Protein AF-A0A1S2PDM3-F1 (afdb_monomer_lite)

Radius of gyration: 31.76 Å; chains: 1; bounding box: 58×64×71 Å

Foldseek 3Di:
DDPVLVVQVVPDPDPVSVPPDPPPDDDDLCVVCVVVLVVVVVVVPLDLVVSVVVVVVVPRPDDSVVSCVVCVVVPDDPPPPPPDQDDPVLLLVLLPDDVVPDDPVSVVSNVVVCVVPVLCVPQSNCCVVVHLVSNVVSPDPVCVVVSVVCVVCVVVVCCCVPPPDDCVVVVVVVVVLVVVCVVVVNPDDPVNSVCVVVVD

pLDDT: mean 78.13, std 12.35, range [48.47, 94.94]

Sequence (200 aa):
MGLSTVQRFAHARTPEALFQGQWQDHPTKLDMFKSYLHQRWEDGCTNAWKLWEEITDRGYRGGYAAVRDYLRPLRTVPRTPAIRPPSARTVSSWILTHPDALPDEAQLQMKIALAHCPELEAPAGHLIREGVAAGRADDLPGLHGFANGLERDQDTVVAGLSIPWNSGVVEGHVNRIKMFKRQMFGRAGFELLRKRVLLA

Secondary structure (DSSP, 8-state):
--HHHHHHHHH-SSGGGG---TTSS---TTGGGHHHHHHHHHTT---HHHHHHHHHHTT--S-HHHHHHHHHHHH--------PPPPHHHHHHHHHS-GGGS-HHHHHHHHHHHHH-GGGTTHHHHHHHT-HHHHHHTT-HHHHHHHHHHHHTHHHHHHHHHSS--SHHHHHHHHHHHHHHHHTTT---HHHHHHHHHT-

Structure (mmCIF, N/CA/C/O backbone):
data_AF-A0A1S2PDM3-F1
#
_entry.id   AF-A0A1S2PDM3-F1
#
loop_
_atom_site.group_PDB
_atom_site.id
_atom_site.type_symbol
_atom_site.label_atom_id
_atom_site.label_alt_id
_atom_site.label_comp_id
_atom_site.label_asym_id
_atom_site.label_entity_id
_atom_site.label_seq_id
_atom_site.pdbx_PDB_ins_code
_atom_site.Cartn_x
_atom_site.Cartn_y
_atom_site.Cartn_z
_atom_site.occupancy
_atom_site.B_iso_or_equiv
_atom_site.auth_seq_id
_atom_site.auth_comp_id
_atom_site.auth_asym_id
_atom_site.auth_atom_id
_atom_site.pdbx_PDB_model_num
ATOM 1 N N . MET A 1 1 ? -7.284 34.893 19.033 1.00 53.31 1 MET A N 1
ATOM 2 C CA . MET A 1 1 ? -7.025 34.154 20.292 1.00 53.31 1 MET A CA 1
ATOM 3 C C . MET A 1 1 ? -6.707 35.162 21.385 1.00 53.31 1 MET A C 1
ATOM 5 O O . MET A 1 1 ? -6.050 36.147 21.077 1.00 53.31 1 MET A O 1
ATOM 9 N N . GLY A 1 2 ? -7.208 34.970 22.609 1.00 74.62 2 GLY A N 1
ATOM 10 C CA . GLY A 1 2 ? -7.003 35.916 23.714 1.00 74.62 2 GLY A CA 1
ATOM 11 C C . GLY A 1 2 ? -5.589 35.854 24.304 1.00 74.62 2 GLY A C 1
ATOM 12 O O . GLY A 1 2 ? -4.945 34.806 24.275 1.00 74.62 2 GLY A O 1
ATOM 13 N N . LEU A 1 3 ? -5.117 36.973 24.859 1.00 74.62 3 LEU A N 1
ATOM 14 C CA . LEU A 1 3 ? -3.761 37.130 25.409 1.00 74.62 3 LEU A CA 1
ATOM 15 C C . LEU A 1 3 ? -3.455 36.125 26.541 1.00 74.62 3 LEU A C 1
ATOM 17 O O . LEU A 1 3 ? -2.357 35.579 26.614 1.00 74.62 3 LEU A O 1
ATOM 21 N N . SER A 1 4 ? -4.461 35.807 27.362 1.00 71.62 4 SER A N 1
ATOM 22 C CA . SER A 1 4 ? -4.377 34.819 28.449 1.00 71.62 4 SER A CA 1
ATOM 23 C C . SER A 1 4 ? -4.139 33.395 27.946 1.00 71.62 4 SER A C 1
ATOM 25 O O . SER A 1 4 ? -3.412 32.616 28.558 1.00 71.62 4 SER A O 1
ATOM 27 N N . THR A 1 5 ? -4.715 33.054 26.794 1.00 70.38 5 THR A N 1
ATOM 28 C CA . THR A 1 5 ? -4.507 31.761 26.146 1.00 70.38 5 THR A CA 1
ATOM 29 C C . THR A 1 5 ? -3.065 31.641 25.662 1.00 70.38 5 THR A C 1
ATOM 31 O O . THR A 1 5 ? -2.418 30.637 25.943 1.00 70.38 5 THR A O 1
ATOM 34 N N . VAL A 1 6 ? -2.537 32.685 25.013 1.00 78.62 6 VAL A N 1
ATOM 35 C CA . VAL A 1 6 ? -1.155 32.717 24.499 1.00 78.62 6 VAL A CA 1
ATOM 36 C C . VAL A 1 6 ? -0.134 32.584 25.632 1.00 78.62 6 VAL A C 1
ATOM 38 O O . VAL A 1 6 ? 0.778 31.767 25.533 1.00 78.62 6 VAL A O 1
ATOM 41 N N . GLN A 1 7 ? -0.318 33.309 26.740 1.00 78.56 7 GLN A N 1
ATOM 42 C CA . GLN A 1 7 ? 0.559 33.194 27.913 1.00 78.56 7 GLN A CA 1
ATOM 43 C C . GLN A 1 7 ? 0.506 31.801 28.554 1.00 78.56 7 GLN A C 1
ATOM 45 O O . GLN A 1 7 ? 1.544 31.259 28.930 1.00 78.56 7 GLN A O 1
ATOM 50 N N . ARG A 1 8 ? -0.679 31.180 28.628 1.00 74.12 8 ARG A N 1
ATOM 51 C CA . ARG A 1 8 ? -0.826 29.816 29.158 1.00 74.12 8 ARG A CA 1
ATOM 52 C C . ARG A 1 8 ? -0.045 28.793 28.332 1.00 74.12 8 ARG A C 1
ATOM 54 O O . ARG A 1 8 ? 0.622 27.939 28.905 1.00 74.12 8 ARG A O 1
ATOM 61 N N . PHE A 1 9 ? -0.104 28.894 27.003 1.00 77.88 9 PHE A N 1
ATOM 62 C CA . PHE A 1 9 ? 0.674 28.023 26.118 1.00 77.88 9 PHE A CA 1
ATOM 63 C C . PHE A 1 9 ? 2.183 28.277 26.234 1.00 77.88 9 PHE A C 1
ATOM 65 O O . PHE A 1 9 ? 2.951 27.321 26.254 1.00 77.88 9 PHE A O 1
ATOM 72 N N . ALA A 1 10 ? 2.608 29.536 26.371 1.00 80.81 10 ALA A N 1
ATOM 73 C CA . ALA A 1 10 ? 4.022 29.898 26.488 1.00 80.81 10 ALA A CA 1
ATOM 74 C C . ALA A 1 10 ? 4.676 29.442 27.808 1.00 80.81 10 ALA A C 1
ATOM 76 O O . ALA A 1 10 ? 5.880 29.201 27.845 1.00 80.81 10 ALA A O 1
ATOM 77 N N . HIS A 1 11 ? 3.903 29.323 28.892 1.00 79.00 11 HIS A N 1
ATOM 78 C CA . HIS A 1 11 ? 4.412 28.923 30.209 1.00 79.00 11 HIS A CA 1
ATOM 79 C C . HIS A 1 11 ? 4.302 27.421 30.513 1.00 79.00 11 HIS A C 1
ATOM 81 O O . HIS A 1 11 ? 4.820 26.973 31.539 1.00 79.00 11 HIS A O 1
ATOM 87 N N . ALA A 1 12 ? 3.667 26.627 29.649 1.00 79.44 12 ALA A N 1
ATOM 88 C CA . ALA A 1 12 ? 3.586 25.184 29.839 1.00 79.44 12 ALA A CA 1
ATOM 89 C C . ALA A 1 12 ? 4.945 24.523 29.562 1.00 79.44 12 ALA A C 1
ATOM 91 O O . ALA A 1 12 ? 5.450 24.546 28.444 1.00 79.44 12 ALA A O 1
ATOM 92 N N . ARG A 1 13 ? 5.547 23.927 30.599 1.00 74.25 13 ARG A N 1
ATOM 93 C CA . ARG A 1 13 ? 6.857 23.253 30.507 1.00 74.25 13 ARG A CA 1
ATOM 94 C C . ARG A 1 13 ? 6.773 21.814 29.999 1.00 74.25 13 ARG A C 1
ATOM 96 O O . ARG A 1 13 ? 7.788 21.264 29.591 1.00 74.25 13 ARG A O 1
ATOM 103 N N . THR A 1 14 ? 5.587 21.214 30.033 1.00 74.56 14 THR A N 1
ATOM 104 C CA . THR A 1 14 ? 5.337 19.857 29.547 1.00 74.56 14 THR A CA 1
ATOM 105 C C . THR A 1 14 ? 4.009 19.802 28.782 1.00 74.56 14 THR A C 1
ATOM 107 O O . THR A 1 14 ? 3.103 20.589 29.087 1.00 74.56 14 THR A O 1
ATOM 110 N N . PRO A 1 15 ? 3.864 18.905 27.789 1.00 63.22 15 PRO A N 1
ATOM 111 C CA . PRO A 1 15 ? 2.618 18.737 27.040 1.00 63.22 15 PRO A CA 1
ATOM 112 C C . PRO A 1 15 ? 1.414 18.461 27.948 1.00 63.22 15 PRO A C 1
ATOM 114 O O . PRO A 1 15 ? 0.324 18.970 27.702 1.00 63.22 15 PRO A O 1
ATOM 117 N N . GLU A 1 16 ? 1.621 17.728 29.041 1.00 66.62 16 GLU A N 1
ATOM 118 C CA . GLU A 1 16 ? 0.605 17.357 30.031 1.00 66.62 16 GLU A CA 1
ATOM 119 C C . GLU A 1 16 ? -0.017 18.591 30.705 1.00 66.62 16 GLU A C 1
ATOM 121 O O . GLU A 1 16 ? -1.223 18.625 30.950 1.00 66.62 16 GLU A O 1
ATOM 126 N N . ALA A 1 17 ? 0.769 19.653 30.918 1.00 67.38 17 ALA A N 1
ATOM 127 C CA . ALA A 1 17 ? 0.305 20.902 31.528 1.00 67.38 17 ALA A CA 1
ATOM 128 C C . ALA A 1 17 ? -0.675 21.691 30.636 1.00 67.38 17 ALA A C 1
ATOM 130 O O . ALA A 1 17 ? -1.395 22.563 31.126 1.00 67.38 17 ALA A O 1
ATOM 131 N N . LEU A 1 18 ? -0.734 21.383 29.335 1.00 68.25 18 LEU A N 1
ATOM 132 C CA . LEU A 1 18 ? -1.689 21.979 28.396 1.00 68.25 18 LEU A CA 1
ATOM 133 C C . LEU A 1 18 ? -3.063 21.301 28.442 1.00 68.25 18 LEU A C 1
ATOM 135 O O . LEU A 1 18 ? -4.056 21.915 28.044 1.00 68.25 18 LEU A O 1
ATOM 139 N N . PHE A 1 19 ? -3.138 20.073 28.961 1.00 59.94 19 PHE A N 1
ATOM 140 C CA . PHE A 1 19 ? -4.361 19.273 29.043 1.00 59.94 19 PHE A CA 1
ATOM 141 C C . PHE A 1 19 ? -5.153 19.504 30.337 1.00 59.94 19 PHE A C 1
ATOM 143 O O . PHE A 1 19 ? -5.867 18.620 30.797 1.00 59.94 19 PHE A O 1
ATOM 150 N N . GLN A 1 20 ? -5.109 20.717 30.895 1.00 57.22 20 GLN A N 1
ATOM 151 C CA . GLN A 1 20 ? -6.032 21.147 31.952 1.00 57.22 20 GLN A CA 1
ATOM 152 C C . GLN A 1 20 ? -7.406 21.476 31.341 1.00 57.22 20 GLN A C 1
ATOM 154 O O . GLN A 1 20 ? -7.843 22.629 31.277 1.00 57.22 20 GLN A O 1
ATOM 159 N N . GLY A 1 21 ? -8.047 20.461 30.766 1.00 49.88 21 GLY A N 1
ATOM 160 C CA . GLY A 1 21 ? -9.414 20.539 30.273 1.00 49.88 21 GLY A CA 1
ATOM 161 C C . GLY A 1 21 ? -10.396 20.470 31.438 1.00 49.88 21 GLY A C 1
ATOM 162 O O . GLY A 1 21 ? -10.175 19.727 32.385 1.00 49.88 21 GLY A O 1
ATOM 163 N N . GLN A 1 22 ? -11.506 21.202 31.326 1.00 49.22 22 GLN A N 1
ATOM 164 C CA . GLN A 1 22 ? -12.665 21.284 32.239 1.00 49.22 22 GLN A CA 1
ATOM 165 C C . GLN A 1 22 ? -13.331 19.935 32.631 1.00 49.22 22 GLN A C 1
ATOM 167 O O . GLN A 1 22 ? -14.431 19.930 33.171 1.00 49.22 22 GLN A O 1
ATOM 172 N N . TRP A 1 23 ? -12.713 18.795 32.320 1.00 48.47 23 TRP A N 1
ATOM 173 C CA . TRP A 1 23 ? -13.308 17.458 32.304 1.00 48.47 23 TRP A CA 1
ATOM 174 C C . TRP A 1 23 ? -12.405 16.381 32.919 1.00 48.47 23 TRP A C 1
ATOM 176 O O . TRP A 1 23 ? -12.548 15.204 32.597 1.00 48.47 23 TRP A O 1
ATOM 186 N N . GLN A 1 24 ? -11.466 16.761 33.782 1.00 50.44 24 GLN A N 1
ATOM 187 C CA . GLN A 1 24 ? -10.733 15.805 34.607 1.00 50.44 24 GLN A CA 1
ATOM 188 C C . GLN A 1 24 ? -11.227 15.972 36.048 1.00 50.44 24 GLN A C 1
ATOM 190 O O . GLN A 1 24 ? -11.104 17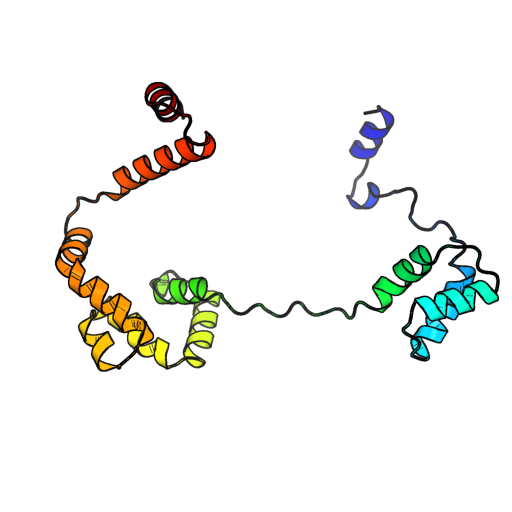.039 36.641 1.00 50.44 24 GLN A O 1
ATOM 195 N N . ASP A 1 25 ? -11.889 14.929 36.547 1.00 52.19 25 ASP A N 1
ATOM 196 C CA . ASP A 1 25 ? -12.236 14.728 37.960 1.00 52.19 25 ASP A CA 1
ATOM 197 C C . ASP A 1 25 ? -13.326 15.618 38.575 1.00 52.19 25 ASP A C 1
ATOM 199 O O . ASP A 1 25 ? -13.327 15.878 39.778 1.00 52.19 25 ASP A O 1
ATOM 203 N N . HIS A 1 26 ? -14.323 16.051 37.797 1.00 55.50 26 HIS A N 1
ATOM 204 C CA . HIS A 1 26 ? -15.562 16.519 38.422 1.00 55.50 26 HIS A CA 1
ATOM 205 C C . HIS A 1 26 ? -16.406 15.334 38.888 1.00 55.50 26 HIS A C 1
ATOM 207 O O . HIS A 1 26 ? -16.685 14.458 38.065 1.00 55.50 26 HIS A O 1
ATOM 213 N N . PRO A 1 27 ? -16.839 15.312 40.167 1.00 60.38 27 PRO A N 1
ATOM 214 C CA . PRO A 1 27 ? -17.683 14.252 40.677 1.00 60.38 27 PRO A CA 1
ATOM 215 C C . PRO A 1 27 ? -18.967 14.198 39.846 1.00 60.38 27 PRO A C 1
ATOM 217 O O . PRO A 1 27 ? -19.820 15.087 39.890 1.00 60.38 27 PRO A O 1
ATOM 220 N N . THR A 1 28 ? -19.076 13.170 39.017 1.00 69.69 28 THR A N 1
ATOM 221 C CA . THR A 1 28 ? -20.244 12.923 38.186 1.00 69.69 28 THR A CA 1
ATOM 222 C C . THR A 1 28 ? -21.298 12.205 39.013 1.00 69.69 28 THR A C 1
ATOM 224 O O . THR A 1 28 ? -20.997 11.418 39.906 1.00 69.69 28 THR A O 1
ATOM 227 N N . LYS A 1 29 ? -22.574 12.384 38.657 1.00 76.31 29 LYS A N 1
ATOM 228 C CA . LYS A 1 29 ? -23.692 11.622 39.252 1.00 76.31 29 LYS A CA 1
ATOM 229 C C . LYS A 1 29 ? -23.503 10.097 39.157 1.00 76.31 29 LYS A C 1
ATOM 231 O O . LYS A 1 29 ? -24.206 9.355 39.831 1.00 76.31 29 LYS A O 1
ATOM 236 N N . LEU A 1 30 ? -22.599 9.637 38.288 1.00 82.12 30 LEU A N 1
ATOM 237 C CA . LEU A 1 30 ? -22.250 8.234 38.105 1.00 82.12 30 LEU A CA 1
ATOM 238 C C . LEU A 1 30 ? -21.290 7.714 39.188 1.00 82.12 30 LEU A C 1
ATOM 240 O O . LEU A 1 30 ? -21.305 6.517 39.455 1.00 82.12 30 LEU A O 1
ATOM 244 N N . ASP A 1 31 ? -20.506 8.580 39.841 1.00 80.88 31 ASP A N 1
ATOM 245 C CA . ASP A 1 31 ? -19.484 8.179 40.820 1.00 80.88 31 ASP A CA 1
ATOM 246 C C . ASP A 1 31 ? -20.067 7.417 42.010 1.00 80.88 31 ASP A C 1
ATOM 248 O O . ASP A 1 31 ? -19.480 6.435 42.456 1.00 80.88 31 ASP A O 1
ATOM 252 N N . MET A 1 32 ? -21.276 7.787 42.442 1.00 85.50 32 MET A N 1
ATOM 253 C CA . MET A 1 32 ? -22.012 7.088 43.503 1.00 85.50 32 MET A CA 1
ATOM 254 C C . MET A 1 32 ? -22.381 5.641 43.141 1.00 85.50 32 MET A C 1
ATOM 256 O O . MET A 1 32 ? -22.603 4.826 44.030 1.00 85.50 32 MET A O 1
ATOM 260 N N . PHE A 1 33 ? -22.450 5.315 41.847 1.00 87.00 33 PHE A N 1
ATOM 261 C CA . PHE A 1 33 ? -22.854 4.000 41.346 1.00 87.00 33 PHE A CA 1
ATOM 262 C C . PHE A 1 33 ? -21.683 3.199 40.752 1.00 87.00 33 PHE A C 1
ATOM 264 O O . PHE A 1 33 ? -21.871 2.042 40.378 1.00 87.00 33 PHE A O 1
ATOM 271 N N . LYS A 1 34 ? -20.465 3.762 40.685 1.00 85.75 34 LYS A N 1
ATOM 272 C CA . LYS A 1 34 ? -19.281 3.090 40.112 1.00 85.75 34 LYS A CA 1
ATOM 273 C C . LYS A 1 34 ? -18.918 1.792 40.833 1.00 85.75 34 LYS A C 1
ATOM 275 O O . LYS A 1 34 ? -18.620 0.802 40.170 1.00 85.75 34 LYS A O 1
ATOM 280 N N . SER A 1 35 ? -18.983 1.781 42.165 1.00 86.62 35 SER A N 1
ATOM 281 C CA . SER A 1 35 ? -18.718 0.588 42.982 1.00 86.62 35 SER A CA 1
ATOM 282 C C . SER A 1 35 ? -19.689 -0.549 42.656 1.00 86.62 35 SER A C 1
ATOM 284 O O . SER A 1 35 ? -19.264 -1.680 42.442 1.00 86.62 35 SER A O 1
ATOM 286 N N . TYR A 1 36 ? -20.980 -0.232 42.522 1.00 88.56 36 TYR A N 1
ATOM 287 C CA . TYR A 1 36 ? -22.006 -1.197 42.131 1.00 88.56 36 TYR A CA 1
ATOM 288 C C . TYR A 1 36 ? -21.798 -1.723 40.706 1.00 88.56 36 TYR A C 1
ATOM 290 O O . TYR A 1 36 ? -21.902 -2.924 40.468 1.00 88.56 36 TYR A O 1
ATOM 298 N N . LEU A 1 37 ? -21.466 -0.836 39.762 1.00 88.81 37 LEU A N 1
ATOM 299 C CA . LEU A 1 37 ? -21.181 -1.221 38.379 1.00 88.81 37 LEU A CA 1
ATOM 300 C C . LEU A 1 37 ? -19.967 -2.151 38.284 1.00 88.81 37 LEU A C 1
ATOM 302 O O . LEU A 1 37 ? -20.025 -3.119 37.535 1.00 88.81 37 LEU A O 1
ATOM 306 N N . HIS A 1 38 ? -18.905 -1.896 39.055 1.00 86.94 38 HIS A N 1
ATOM 307 C CA . HIS A 1 38 ? -17.748 -2.793 39.141 1.00 86.94 38 HIS A CA 1
ATOM 308 C C . HIS A 1 38 ? -18.108 -4.142 39.753 1.00 86.94 38 HIS A C 1
ATOM 310 O O . HIS A 1 38 ? -17.753 -5.167 39.189 1.00 86.94 38 HIS A O 1
ATOM 316 N N . GLN A 1 39 ? -18.859 -4.163 40.854 1.00 88.06 39 GLN A N 1
ATOM 317 C CA . GLN A 1 39 ? -19.276 -5.421 41.470 1.00 88.06 39 GLN A CA 1
ATOM 318 C C . GLN A 1 39 ? -20.089 -6.282 40.492 1.00 88.06 39 GLN A C 1
ATOM 320 O O . GLN A 1 39 ? -19.780 -7.449 40.286 1.00 88.06 39 GLN A O 1
ATOM 325 N N . ARG A 1 40 ? -21.072 -5.690 39.805 1.00 89.56 40 ARG A N 1
ATOM 326 C CA . ARG A 1 40 ? -21.872 -6.415 38.808 1.00 89.56 40 ARG A CA 1
ATOM 327 C C . ARG A 1 40 ? -21.067 -6.832 37.578 1.00 89.56 40 ARG A C 1
ATOM 329 O O . ARG A 1 40 ? -21.424 -7.817 36.934 1.00 89.56 40 ARG A O 1
ATOM 336 N N . TRP A 1 41 ? -20.012 -6.090 37.246 1.00 88.06 41 TRP A N 1
ATOM 337 C CA . TRP A 1 41 ? -19.070 -6.459 36.196 1.00 88.06 41 TRP A CA 1
ATOM 338 C C . TRP A 1 41 ? -18.292 -7.728 36.562 1.00 88.06 41 TRP A C 1
ATOM 340 O O . TRP A 1 41 ? -18.226 -8.644 35.744 1.00 88.06 41 TRP A O 1
ATOM 350 N N . GLU A 1 42 ? -17.788 -7.808 37.798 1.00 85.50 42 GLU A N 1
ATOM 351 C CA . GLU A 1 42 ? -17.120 -8.999 38.352 1.00 85.50 42 GLU A CA 1
ATOM 352 C C . GLU A 1 42 ? -18.080 -10.193 38.475 1.00 85.50 42 GLU A C 1
ATOM 354 O O . GLU A 1 42 ? -17.712 -11.319 38.150 1.00 85.50 42 GLU A O 1
ATOM 359 N N . ASP A 1 43 ? -19.352 -9.948 38.808 1.00 86.44 43 ASP A N 1
ATOM 360 C CA . ASP A 1 43 ? -20.415 -10.967 38.797 1.00 86.44 43 ASP A CA 1
ATOM 361 C C . ASP A 1 43 ? -20.784 -11.448 37.367 1.00 86.44 43 ASP A C 1
ATOM 363 O O . ASP A 1 43 ? -21.719 -12.231 37.178 1.00 86.44 43 ASP A O 1
ATOM 367 N N . GLY A 1 44 ? -20.098 -10.956 36.327 1.00 83.06 44 GLY A N 1
ATOM 368 C CA . GLY A 1 44 ? -20.261 -11.377 34.933 1.00 83.06 44 GLY A CA 1
ATOM 369 C C . GLY A 1 44 ? -21.378 -10.666 34.162 1.00 83.06 44 GLY A C 1
ATOM 370 O O . GLY A 1 44 ? -21.654 -11.003 33.005 1.00 83.06 44 GLY A O 1
ATOM 371 N N . CYS A 1 45 ? -22.031 -9.655 34.743 1.00 82.31 45 CYS A N 1
ATOM 372 C CA . CYS A 1 45 ? -23.040 -8.869 34.034 1.00 82.31 45 CYS A CA 1
ATOM 373 C C . CYS A 1 45 ? -22.376 -7.838 33.110 1.00 82.31 45 CYS A C 1
ATOM 375 O O . CYS A 1 45 ? -22.154 -6.691 33.481 1.00 82.31 45 CYS A O 1
ATOM 377 N N . THR A 1 46 ? -22.126 -8.218 31.857 1.00 82.00 46 THR A N 1
ATOM 378 C CA . THR A 1 46 ? -21.478 -7.342 30.859 1.00 82.00 46 THR A CA 1
ATOM 379 C C . THR A 1 46 ? -22.454 -6.496 30.032 1.00 82.00 46 THR A C 1
ATOM 381 O O . THR A 1 46 ? -22.027 -5.724 29.167 1.00 82.00 46 THR A O 1
ATOM 384 N N . ASN A 1 47 ? -23.768 -6.598 30.266 1.00 88.12 47 ASN A N 1
ATOM 385 C CA . ASN A 1 47 ? -24.786 -5.852 29.521 1.00 88.12 47 ASN A CA 1
ATOM 386 C C . ASN A 1 47 ? -24.997 -4.439 30.100 1.00 88.12 47 ASN A C 1
ATOM 388 O O . ASN A 1 47 ? -25.676 -4.251 31.104 1.00 88.12 47 ASN A O 1
ATOM 392 N N . ALA A 1 48 ? -24.460 -3.432 29.406 1.00 87.06 48 ALA A N 1
ATOM 393 C CA . ALA A 1 48 ? -24.550 -2.022 29.791 1.00 87.06 48 ALA A CA 1
ATOM 394 C C . ALA A 1 48 ? -25.986 -1.478 29.889 1.00 87.06 48 ALA A C 1
ATOM 396 O O . ALA A 1 48 ? -26.216 -0.555 30.661 1.00 87.06 48 ALA A O 1
ATOM 397 N N . TRP A 1 49 ? -26.942 -2.013 29.117 1.00 88.62 49 TRP A N 1
ATOM 398 C CA . TRP A 1 49 ? -28.344 -1.591 29.219 1.00 88.62 49 TRP A CA 1
ATOM 399 C C . TRP A 1 49 ? -28.953 -2.051 30.543 1.00 88.62 49 TRP A C 1
ATOM 401 O O . TRP A 1 49 ? -29.496 -1.240 31.283 1.00 88.62 49 TRP A O 1
ATOM 411 N N . LYS A 1 50 ? -28.754 -3.331 30.880 1.00 90.50 50 LYS A N 1
ATOM 412 C CA . LYS A 1 50 ? -29.214 -3.924 32.141 1.00 90.50 50 LYS A CA 1
ATOM 413 C C . LYS A 1 50 ? -28.612 -3.207 33.353 1.00 90.50 50 LYS A C 1
ATOM 415 O O . LYS A 1 50 ? -29.318 -2.884 34.296 1.00 90.50 50 LYS A O 1
ATOM 420 N N . LEU A 1 51 ? -27.318 -2.892 33.296 1.00 90.31 51 LEU A N 1
ATOM 421 C CA . LEU A 1 51 ? -26.645 -2.133 34.351 1.00 90.31 51 LEU A CA 1
ATOM 422 C C . LEU A 1 51 ? -27.183 -0.702 34.493 1.00 90.31 51 LEU A C 1
ATOM 424 O O . LEU A 1 51 ? -27.273 -0.198 35.607 1.00 90.31 51 LEU A O 1
ATOM 428 N N . TRP A 1 52 ? -27.544 -0.041 33.387 1.00 92.00 52 TRP A N 1
ATOM 429 C CA . TRP A 1 52 ? -28.147 1.295 33.423 1.00 92.00 52 TRP A CA 1
ATOM 430 C C . TRP A 1 52 ? -29.564 1.280 34.015 1.00 92.00 52 TRP A C 1
ATOM 432 O O . TRP A 1 52 ? -29.894 2.153 34.817 1.00 92.00 52 TRP A O 1
ATOM 442 N N . GLU A 1 53 ? -30.379 0.288 33.666 1.00 91.75 53 GLU A N 1
ATOM 443 C CA . GLU A 1 53 ? -31.720 0.090 34.229 1.00 91.75 53 GLU A CA 1
ATOM 444 C C . GLU A 1 53 ? -31.649 -0.138 35.750 1.00 91.75 53 GLU A C 1
ATOM 446 O O . GLU A 1 53 ? -32.272 0.590 36.521 1.00 91.75 53 GLU A O 1
ATOM 451 N N . GLU A 1 54 ? -30.762 -1.029 36.199 1.00 91.31 54 GLU A N 1
ATOM 452 C CA . GLU A 1 54 ? -30.577 -1.343 37.622 1.00 91.31 54 GLU A CA 1
ATOM 453 C C . GLU A 1 54 ? -30.114 -0.147 38.465 1.00 91.31 54 GLU A C 1
ATOM 455 O O . GLU A 1 54 ? -30.533 -0.001 39.616 1.00 91.31 54 GLU A O 1
ATOM 460 N N . ILE A 1 55 ? -29.246 0.720 37.932 1.00 91.44 55 ILE A N 1
ATOM 461 C CA . ILE A 1 55 ? -28.853 1.938 38.658 1.00 91.44 55 ILE A CA 1
ATOM 462 C C . ILE A 1 55 ? -29.940 3.014 38.596 1.00 91.44 55 ILE A C 1
ATOM 464 O O . ILE A 1 55 ? -30.038 3.820 39.521 1.00 91.44 55 ILE A O 1
ATOM 468 N N . THR A 1 56 ? -30.765 3.030 37.546 1.00 90.81 56 THR A N 1
ATOM 469 C CA . THR A 1 56 ? -31.890 3.968 37.403 1.00 90.81 56 THR A CA 1
ATOM 470 C C . THR A 1 56 ? -32.957 3.685 38.458 1.00 90.81 56 THR A C 1
ATOM 472 O O . THR A 1 56 ? -33.387 4.617 39.142 1.00 90.81 56 THR A O 1
ATOM 475 N N . ASP A 1 57 ? -33.266 2.409 38.701 1.00 89.81 57 ASP A N 1
ATOM 476 C CA . ASP A 1 57 ? -34.139 1.972 39.802 1.00 89.81 57 ASP A CA 1
ATOM 477 C C . ASP A 1 57 ? -33.572 2.327 41.185 1.00 89.81 57 ASP A C 1
ATOM 479 O O . ASP A 1 57 ? -34.311 2.632 42.120 1.00 89.81 57 ASP A O 1
ATOM 483 N N . ARG A 1 58 ? -32.241 2.373 41.313 1.00 87.19 58 ARG A N 1
ATOM 484 C CA . ARG A 1 58 ? -31.530 2.795 42.535 1.00 87.19 58 ARG A CA 1
ATOM 485 C C . ARG A 1 58 ? -31.391 4.316 42.673 1.00 87.19 58 ARG A C 1
ATOM 487 O O . ARG A 1 58 ? -30.706 4.786 43.581 1.00 87.19 58 ARG A O 1
ATOM 494 N N . GLY A 1 59 ? -32.033 5.092 41.798 1.00 87.56 59 GLY A N 1
ATOM 495 C CA . GLY A 1 59 ? -32.085 6.553 41.882 1.00 87.56 59 GLY A CA 1
ATOM 496 C C . GLY A 1 59 ? -31.107 7.295 40.970 1.00 87.56 59 GLY A C 1
ATOM 497 O O . GLY A 1 59 ? -30.945 8.511 41.113 1.00 87.56 59 GLY A O 1
ATOM 498 N N . TYR A 1 60 ? -30.465 6.622 40.013 1.00 89.62 60 TYR A N 1
ATOM 499 C CA . TYR A 1 60 ? -29.649 7.296 39.007 1.00 89.62 60 TYR A CA 1
ATOM 500 C C . TYR A 1 60 ? -30.518 8.177 38.095 1.00 89.62 60 TYR A C 1
ATOM 502 O O . TYR A 1 60 ? -31.521 7.752 37.528 1.00 89.62 60 TYR A O 1
ATOM 510 N N . ARG A 1 61 ? -30.119 9.444 37.948 1.00 84.94 61 ARG A N 1
ATOM 511 C CA . ARG A 1 61 ? -30.803 10.461 37.123 1.00 84.94 61 ARG A CA 1
ATOM 512 C C . ARG A 1 61 ? -29.987 10.873 35.892 1.00 84.94 61 ARG A C 1
ATOM 514 O O . ARG A 1 61 ? -30.206 11.951 35.343 1.00 84.94 61 ARG A O 1
ATOM 521 N N . GLY A 1 62 ? -28.976 10.088 35.520 1.00 85.69 62 GLY A N 1
ATOM 522 C CA . GLY A 1 62 ? -28.137 10.356 34.352 1.00 85.69 62 GLY A CA 1
ATOM 523 C C . GLY A 1 62 ? -28.533 9.526 33.129 1.00 85.69 62 GLY A C 1
ATOM 524 O O . GLY A 1 62 ? -29.386 8.643 33.190 1.00 85.69 62 GLY A O 1
ATOM 525 N N . GLY A 1 63 ? -27.907 9.829 31.993 1.00 87.00 63 GLY A N 1
ATOM 526 C CA . GLY A 1 63 ? -28.193 9.156 30.727 1.00 87.00 63 GLY A CA 1
ATOM 527 C C . GLY A 1 63 ? -27.410 7.855 30.536 1.00 87.00 63 GLY A C 1
ATOM 528 O O . GLY A 1 63 ? -26.280 7.719 31.005 1.00 87.00 63 GLY A O 1
ATOM 529 N N . TYR A 1 64 ? -27.977 6.940 29.747 1.00 88.44 64 TYR A N 1
ATOM 530 C CA . TYR A 1 64 ? -27.343 5.685 29.321 1.00 88.44 64 TYR A CA 1
ATOM 531 C C . TYR A 1 64 ? -25.935 5.880 28.732 1.00 88.44 64 TYR A C 1
ATOM 533 O O . TYR A 1 64 ? -25.035 5.083 28.992 1.00 88.44 64 TYR A O 1
ATOM 541 N N . ALA A 1 65 ? -25.719 6.961 27.971 1.00 86.25 65 ALA A N 1
ATOM 542 C CA . ALA A 1 65 ? -24.431 7.255 27.344 1.00 86.25 65 ALA A CA 1
ATOM 543 C C . ALA A 1 65 ? -23.283 7.327 28.365 1.00 86.25 65 ALA A C 1
ATOM 545 O O . ALA A 1 65 ? -22.224 6.762 28.117 1.00 86.25 65 ALA A O 1
ATOM 546 N N . ALA A 1 66 ? -23.516 7.918 29.541 1.00 85.88 66 ALA A N 1
ATOM 547 C CA . ALA A 1 66 ? -22.498 8.027 30.584 1.00 85.88 66 ALA A CA 1
ATOM 548 C C . ALA A 1 66 ? -22.104 6.654 31.155 1.00 85.88 66 ALA A C 1
ATOM 550 O O . ALA A 1 66 ? -20.922 6.382 31.349 1.00 85.88 66 ALA A O 1
ATOM 551 N N . VAL A 1 67 ? -23.079 5.763 31.366 1.00 87.06 67 VAL A N 1
ATOM 552 C CA . VAL A 1 67 ? -22.824 4.381 31.812 1.00 87.06 67 VAL A CA 1
ATOM 553 C C . VAL A 1 67 ? -22.077 3.602 30.736 1.00 87.06 67 VAL A C 1
ATOM 555 O O . VAL A 1 67 ? -21.081 2.941 31.017 1.00 87.06 67 VAL A O 1
ATOM 558 N N . ARG A 1 68 ? -22.529 3.699 29.481 1.00 88.56 68 ARG A N 1
ATOM 559 C CA . ARG A 1 68 ? -21.890 3.029 28.345 1.00 88.56 68 ARG A CA 1
ATOM 560 C C . ARG A 1 68 ? -20.433 3.458 28.193 1.00 88.56 68 ARG A C 1
ATOM 562 O O . ARG A 1 68 ? -19.577 2.603 27.974 1.00 88.56 68 ARG A O 1
ATOM 569 N N . ASP A 1 69 ? -20.165 4.754 28.297 1.00 85.50 69 ASP A N 1
ATOM 570 C CA . ASP A 1 69 ? -18.827 5.309 28.124 1.00 85.50 69 ASP A CA 1
ATOM 571 C C . ASP A 1 69 ? -17.919 4.939 29.311 1.00 85.50 69 ASP A C 1
ATOM 573 O O . ASP A 1 69 ? -16.759 4.602 29.087 1.00 85.50 69 ASP A O 1
ATOM 577 N N . TYR A 1 70 ? -18.455 4.862 30.537 1.00 86.25 70 TYR A N 1
ATOM 578 C CA . TYR A 1 70 ? -17.735 4.349 31.711 1.00 86.25 70 TYR A CA 1
ATOM 579 C C . TYR A 1 70 ? -17.385 2.856 31.615 1.00 86.25 70 TYR A C 1
ATOM 581 O O . TYR A 1 70 ? -16.305 2.447 32.027 1.00 86.25 70 TYR A O 1
ATOM 589 N N . LEU A 1 71 ? -18.270 2.033 31.045 1.00 87.50 71 LEU A N 1
ATOM 590 C CA . LEU A 1 71 ? -18.036 0.592 30.875 1.00 87.50 71 LEU A CA 1
ATOM 591 C C . LEU A 1 71 ? -17.172 0.257 29.648 1.00 87.50 71 LEU A C 1
ATOM 593 O O . LEU A 1 71 ? -16.729 -0.880 29.485 1.00 87.50 71 LEU A O 1
ATOM 597 N N . ARG A 1 72 ? -16.939 1.218 28.747 1.00 84.25 72 ARG A N 1
ATOM 598 C CA . ARG A 1 72 ? -16.172 1.003 27.512 1.00 84.25 72 ARG A CA 1
ATOM 599 C C . ARG A 1 72 ? -14.722 0.560 27.775 1.00 84.25 72 ARG A C 1
ATOM 601 O O . ARG A 1 72 ? -14.327 -0.417 27.142 1.00 84.25 72 ARG A O 1
ATOM 608 N N . PRO A 1 73 ? -13.958 1.179 28.699 1.00 82.19 73 PRO A N 1
ATOM 609 C CA . PRO A 1 73 ? -12.608 0.738 29.045 1.00 82.19 73 PRO A CA 1
ATOM 610 C C . PRO A 1 73 ? -12.578 -0.668 29.656 1.00 82.19 73 PRO A C 1
ATOM 612 O O . PRO A 1 73 ? -11.687 -1.446 29.335 1.00 82.19 73 PRO A O 1
ATOM 615 N N . LEU A 1 74 ? -13.584 -1.017 30.470 1.00 81.12 74 LEU A N 1
ATOM 616 C CA . LEU A 1 74 ? -13.706 -2.334 31.114 1.00 81.12 74 LEU A CA 1
ATOM 617 C C . LEU A 1 74 ? -13.960 -3.468 30.104 1.00 81.12 74 LEU A C 1
ATOM 619 O O . LEU A 1 74 ? -13.657 -4.625 30.375 1.00 81.12 74 LEU A O 1
ATOM 623 N N . ARG A 1 75 ? -14.499 -3.142 28.921 1.00 76.25 75 ARG A N 1
ATOM 624 C CA . ARG A 1 75 ? -14.704 -4.088 27.807 1.00 76.25 75 ARG A CA 1
ATOM 625 C C . ARG A 1 75 ? -13.491 -4.268 26.921 1.00 76.25 75 ARG A C 1
ATOM 627 O O . ARG A 1 75 ? -13.374 -5.292 26.250 1.00 76.25 75 ARG A O 1
ATOM 634 N N . THR A 1 76 ? -12.640 -3.255 26.833 1.00 70.06 76 THR A N 1
ATO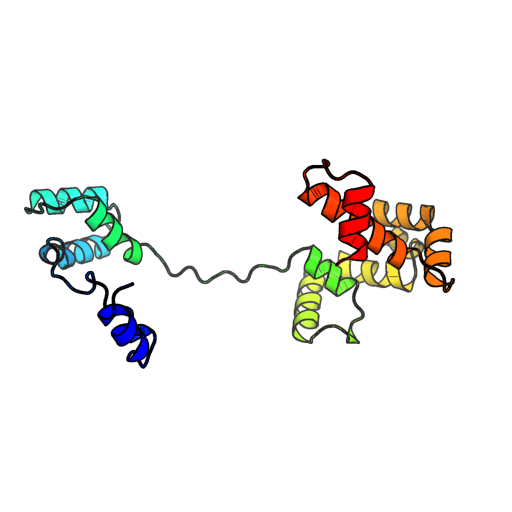M 635 C CA . THR A 1 76 ? -11.432 -3.331 26.022 1.00 70.06 76 THR A CA 1
ATOM 636 C C . THR A 1 76 ? -10.431 -4.242 26.709 1.00 70.06 76 THR A C 1
ATOM 638 O O . THR A 1 76 ? -9.578 -3.792 27.465 1.00 70.06 76 THR A O 1
ATOM 641 N N . VAL A 1 77 ? -10.512 -5.538 26.401 1.00 63.59 77 VAL A N 1
ATOM 642 C CA . VAL A 1 77 ? -9.356 -6.425 26.524 1.00 63.59 77 VAL A CA 1
ATOM 643 C C . VAL A 1 77 ? -8.232 -5.760 25.725 1.00 63.59 77 VAL A C 1
ATOM 645 O O . VAL A 1 77 ? -8.469 -5.426 24.556 1.00 63.59 77 VAL A O 1
ATOM 648 N N . PRO A 1 78 ? -7.044 -5.523 26.309 1.00 58.81 78 PRO A N 1
ATOM 649 C CA . PRO A 1 78 ? -5.890 -5.075 25.550 1.00 58.81 78 PRO A CA 1
ATOM 650 C C . PRO A 1 78 ? -5.624 -6.126 24.478 1.00 58.81 78 PRO A C 1
ATOM 652 O O . PRO A 1 78 ? -5.076 -7.195 24.735 1.00 58.81 78 PRO A O 1
ATOM 655 N N . ARG A 1 79 ? -6.100 -5.866 23.264 1.00 53.91 79 ARG A N 1
ATOM 656 C CA . ARG A 1 79 ? -5.825 -6.732 22.135 1.00 53.91 79 ARG A CA 1
ATOM 657 C C . ARG A 1 79 ? -4.410 -6.389 21.727 1.00 53.91 79 ARG A C 1
ATOM 659 O O . ARG A 1 79 ? -4.191 -5.342 21.118 1.00 53.91 79 ARG A O 1
ATOM 666 N N . THR A 1 80 ? -3.462 -7.238 22.115 1.00 59.84 80 THR A N 1
ATOM 667 C CA . THR A 1 80 ? -2.078 -7.135 21.657 1.00 59.84 80 THR A CA 1
ATOM 668 C C . THR A 1 80 ? -2.130 -6.952 20.143 1.00 59.84 80 THR A C 1
ATOM 670 O O . THR A 1 80 ? -2.793 -7.757 19.474 1.00 59.84 80 THR A O 1
ATOM 673 N N . PRO A 1 81 ? -1.561 -5.867 19.585 1.00 60.75 81 PRO A N 1
ATOM 674 C CA . PRO A 1 81 ? -1.573 -5.681 18.148 1.00 60.75 81 PRO A CA 1
ATOM 675 C C . PRO A 1 81 ? -0.860 -6.889 17.549 1.00 60.75 81 PRO A C 1
ATOM 677 O O . PRO A 1 81 ? 0.337 -7.071 17.751 1.00 60.75 81 PRO A O 1
ATOM 680 N N . ALA A 1 82 ? -1.621 -7.758 16.883 1.00 63.03 82 ALA A N 1
ATOM 681 C CA . ALA A 1 82 ? -1.050 -8.907 16.208 1.00 63.03 82 ALA A CA 1
ATOM 682 C C . ALA A 1 82 ? -0.011 -8.376 15.218 1.00 63.03 82 ALA A C 1
ATOM 684 O O . ALA A 1 82 ? -0.315 -7.456 14.447 1.00 63.03 82 ALA A O 1
ATOM 685 N N . ILE A 1 83 ? 1.206 -8.923 15.271 1.00 65.38 83 ILE A N 1
ATOM 686 C CA . ILE A 1 83 ? 2.237 -8.634 14.278 1.00 65.38 83 ILE A CA 1
ATOM 687 C C . ILE A 1 83 ? 1.602 -8.947 12.928 1.00 65.38 83 ILE A C 1
ATOM 689 O O . ILE A 1 83 ? 1.179 -10.075 12.670 1.00 65.38 83 ILE A O 1
ATOM 693 N N . ARG A 1 84 ? 1.424 -7.912 12.106 1.00 72.25 84 ARG A N 1
ATOM 694 C CA . ARG A 1 84 ? 0.823 -8.096 10.791 1.00 72.25 84 ARG A CA 1
ATOM 695 C C . ARG A 1 84 ? 1.829 -8.864 9.940 1.00 72.25 84 ARG A C 1
ATOM 697 O O . ARG A 1 84 ? 2.979 -8.426 9.884 1.00 72.25 84 ARG A O 1
ATOM 704 N N . PRO A 1 85 ? 1.422 -9.962 9.282 1.00 76.25 85 PRO A N 1
ATOM 705 C CA . PRO A 1 85 ? 2.310 -10.635 8.352 1.00 76.25 85 PRO A CA 1
ATOM 706 C C . PRO A 1 85 ? 2.741 -9.653 7.250 1.00 76.25 85 PRO A C 1
ATOM 708 O O . PRO A 1 85 ? 1.989 -8.719 6.925 1.00 76.25 85 PRO A O 1
ATOM 711 N N . PRO A 1 86 ? 3.944 -9.829 6.681 1.00 82.88 86 PRO A N 1
ATOM 712 C CA . PRO A 1 86 ? 4.414 -8.986 5.595 1.00 82.88 86 PRO A CA 1
ATOM 713 C C . PRO A 1 86 ? 3.465 -9.085 4.398 1.00 82.88 86 PRO A C 1
ATOM 715 O O . PRO A 1 86 ? 2.896 -10.134 4.102 1.00 82.88 86 PRO A O 1
ATOM 718 N N . SER A 1 87 ? 3.278 -7.966 3.698 1.00 85.12 87 SER A N 1
ATOM 719 C CA . SER A 1 87 ? 2.434 -7.956 2.504 1.00 85.12 87 SER A CA 1
ATOM 720 C C . SER A 1 87 ? 3.092 -8.742 1.367 1.00 85.12 87 SER A C 1
ATOM 722 O O . SER A 1 87 ? 4.319 -8.780 1.274 1.00 85.12 87 SER A O 1
ATOM 724 N N . ALA A 1 88 ? 2.298 -9.273 0.434 1.00 80.19 88 ALA A N 1
ATOM 725 C CA . ALA A 1 88 ? 2.824 -9.943 -0.759 1.00 80.19 88 ALA A CA 1
ATOM 726 C C . ALA A 1 88 ? 3.819 -9.059 -1.540 1.00 80.19 88 ALA A C 1
ATOM 728 O O . ALA A 1 88 ? 4.841 -9.541 -2.021 1.00 80.19 88 ALA A O 1
ATOM 729 N N . ARG A 1 89 ? 3.570 -7.741 -1.601 1.00 79.69 89 ARG A N 1
ATOM 730 C CA . ARG A 1 89 ? 4.483 -6.764 -2.216 1.00 79.69 89 ARG A CA 1
ATOM 731 C C . ARG A 1 89 ? 5.807 -6.661 -1.462 1.00 79.69 89 ARG A C 1
ATOM 733 O O . ARG A 1 89 ? 6.848 -6.524 -2.091 1.00 79.69 89 ARG A O 1
ATOM 740 N N . THR A 1 90 ? 5.761 -6.705 -0.134 1.00 84.88 90 THR A N 1
ATOM 741 C CA . THR A 1 90 ? 6.948 -6.666 0.725 1.00 84.88 90 THR A CA 1
ATOM 742 C C . THR A 1 90 ? 7.806 -7.907 0.501 1.00 84.88 90 THR A C 1
ATOM 744 O O . THR A 1 90 ? 8.990 -7.770 0.217 1.00 84.88 90 THR A O 1
ATOM 747 N N . VAL A 1 91 ? 7.189 -9.091 0.523 1.00 82.50 91 VAL A N 1
ATOM 748 C CA . VAL A 1 91 ? 7.878 -10.363 0.261 1.00 82.50 91 VAL A CA 1
ATOM 749 C C . VAL A 1 91 ? 8.472 -10.380 -1.148 1.00 82.50 91 VAL A C 1
ATOM 751 O O . VAL A 1 91 ? 9.650 -10.673 -1.311 1.00 82.50 91 VAL A O 1
ATOM 754 N N . SER A 1 92 ? 7.701 -9.959 -2.157 1.00 79.69 92 SER A N 1
ATOM 755 C CA . SER A 1 92 ? 8.191 -9.849 -3.540 1.00 79.69 92 SER A CA 1
ATOM 756 C C . SER A 1 92 ? 9.373 -8.884 -3.646 1.00 79.69 92 SER A C 1
ATOM 758 O O . SER A 1 92 ? 10.356 -9.178 -4.308 1.00 79.69 92 SER A O 1
ATOM 760 N N . SER A 1 93 ? 9.312 -7.733 -2.970 1.00 81.75 93 SER A N 1
ATOM 761 C CA . SER A 1 93 ? 10.417 -6.773 -2.964 1.00 81.75 93 SER A CA 1
ATOM 762 C C . SER A 1 93 ? 11.681 -7.363 -2.351 1.00 81.75 93 SER A C 1
ATOM 764 O O . SER A 1 93 ? 12.758 -7.092 -2.868 1.00 81.75 93 SER A O 1
ATOM 766 N N . TRP A 1 94 ? 11.570 -8.140 -1.270 1.00 84.75 94 TRP A N 1
ATOM 767 C CA . TRP A 1 94 ? 12.726 -8.794 -0.659 1.00 84.75 94 TRP A CA 1
ATOM 768 C C . TRP A 1 94 ? 13.366 -9.799 -1.608 1.00 84.75 94 TRP A C 1
ATOM 770 O O . TRP A 1 94 ? 14.569 -9.743 -1.827 1.00 84.75 94 TRP A O 1
ATOM 780 N N . ILE A 1 95 ? 12.540 -10.631 -2.238 1.00 76.44 95 ILE A N 1
ATOM 781 C CA . ILE A 1 95 ? 12.965 -11.635 -3.215 1.00 76.44 95 ILE A CA 1
ATOM 782 C C . ILE A 1 95 ? 13.673 -10.999 -4.425 1.00 76.44 95 ILE A C 1
ATOM 784 O O . ILE A 1 95 ? 14.662 -11.536 -4.915 1.00 76.44 95 ILE A O 1
ATOM 788 N N . LEU A 1 96 ? 13.184 -9.852 -4.909 1.00 74.31 96 LEU A N 1
ATOM 789 C CA . LEU A 1 96 ? 13.739 -9.156 -6.078 1.00 74.31 96 LEU A CA 1
ATOM 790 C C . LEU A 1 96 ? 14.959 -8.271 -5.759 1.00 74.31 96 LEU A C 1
ATOM 792 O O . LEU A 1 96 ? 15.577 -7.734 -6.678 1.00 74.31 96 LEU A O 1
ATOM 796 N N . THR A 1 97 ? 15.288 -8.059 -4.483 1.00 74.75 97 THR A N 1
ATOM 797 C CA . THR A 1 97 ? 16.396 -7.185 -4.071 1.00 74.75 97 THR A CA 1
ATOM 798 C C . THR A 1 97 ? 17.633 -8.028 -3.771 1.00 74.75 97 THR A C 1
ATOM 800 O O . THR A 1 97 ? 17.536 -9.089 -3.164 1.00 74.75 97 THR A O 1
ATOM 803 N N . HIS A 1 98 ? 18.816 -7.562 -4.182 1.00 70.25 98 HIS A N 1
ATOM 804 C CA . HIS A 1 98 ? 20.064 -8.277 -3.905 1.00 70.25 98 HIS A CA 1
ATOM 805 C C . HIS A 1 98 ? 20.253 -8.436 -2.381 1.00 70.25 98 HIS A C 1
ATOM 807 O O . HIS A 1 98 ? 20.154 -7.426 -1.683 1.00 70.25 98 HIS A O 1
ATOM 813 N N . PRO A 1 99 ? 20.557 -9.644 -1.852 1.00 69.88 99 PRO A N 1
ATOM 814 C CA . PRO A 1 99 ? 20.665 -9.905 -0.410 1.00 69.88 99 PRO A CA 1
ATOM 815 C C . PRO A 1 99 ? 21.527 -8.894 0.358 1.00 69.88 99 PRO A C 1
ATOM 817 O O . PRO A 1 99 ? 21.115 -8.430 1.416 1.00 69.88 99 PRO A O 1
ATOM 820 N N . ASP A 1 100 ? 22.654 -8.471 -0.215 1.00 74.88 100 ASP A N 1
ATOM 821 C CA . ASP A 1 100 ? 23.588 -7.511 0.394 1.00 74.88 100 ASP A CA 1
ATOM 822 C C . ASP A 1 100 ? 23.003 -6.101 0.596 1.00 74.88 100 ASP A C 1
ATOM 824 O O . ASP A 1 100 ? 23.539 -5.309 1.368 1.00 74.88 100 ASP A O 1
ATOM 828 N N . ALA A 1 101 ? 21.900 -5.773 -0.083 1.00 78.81 101 ALA A N 1
ATOM 829 C CA . ALA A 1 101 ? 21.187 -4.507 0.067 1.00 78.81 101 ALA A CA 1
ATOM 830 C C . ALA A 1 101 ? 19.993 -4.594 1.04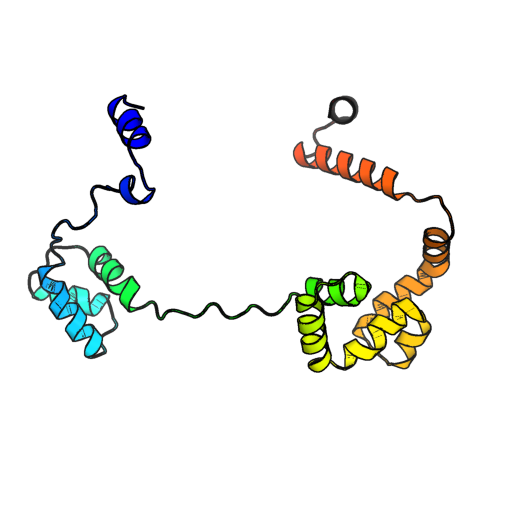0 1.00 78.81 101 ALA A C 1
ATOM 832 O O . ALA A 1 101 ? 19.364 -3.570 1.322 1.00 78.81 101 ALA A O 1
ATOM 833 N N . LEU A 1 102 ? 19.655 -5.788 1.551 1.00 83.44 102 LEU A N 1
ATOM 834 C CA . LEU A 1 102 ? 18.604 -5.954 2.556 1.00 83.44 102 LEU A CA 1
ATOM 835 C C . LEU A 1 102 ? 19.161 -5.812 3.982 1.00 83.44 102 LEU A C 1
ATOM 837 O O . LEU A 1 102 ? 20.155 -6.459 4.304 1.00 83.44 102 LEU A O 1
ATOM 841 N N . PRO A 1 103 ? 18.470 -5.076 4.874 1.00 86.12 103 PRO A N 1
ATOM 842 C CA . PRO A 1 103 ? 18.754 -5.102 6.307 1.00 86.12 103 PRO A CA 1
ATOM 843 C C . PRO A 1 103 ? 18.587 -6.508 6.901 1.00 86.12 103 PRO A C 1
ATOM 845 O O . PRO A 1 103 ? 17.678 -7.238 6.498 1.00 86.12 103 PRO A O 1
ATOM 848 N N . ASP A 1 104 ? 19.375 -6.837 7.924 1.00 85.50 104 ASP A N 1
ATOM 849 C CA . ASP A 1 104 ? 19.387 -8.160 8.574 1.00 85.50 104 ASP A CA 1
ATOM 850 C C . ASP A 1 104 ? 17.995 -8.636 9.024 1.00 85.50 104 ASP A C 1
ATOM 852 O O . ASP A 1 104 ? 17.623 -9.790 8.810 1.00 85.50 104 ASP A O 1
ATOM 856 N N . GLU A 1 105 ? 17.176 -7.734 9.577 1.00 85.19 105 GLU A N 1
ATOM 857 C CA . GLU A 1 105 ? 15.798 -8.049 9.981 1.00 85.19 105 GLU A CA 1
ATOM 858 C C . GLU A 1 105 ? 14.939 -8.469 8.780 1.00 85.19 105 GLU A C 1
ATOM 860 O O . GLU A 1 105 ? 14.186 -9.437 8.845 1.00 85.19 105 GLU A O 1
ATOM 865 N N . ALA A 1 106 ? 15.076 -7.781 7.645 1.00 82.75 106 ALA A N 1
ATOM 866 C CA . ALA A 1 106 ? 14.341 -8.124 6.433 1.00 82.75 106 ALA A CA 1
ATOM 867 C C . ALA A 1 106 ? 14.824 -9.456 5.841 1.00 82.75 106 ALA A C 1
ATOM 869 O O . ALA A 1 106 ? 14.005 -10.235 5.357 1.00 82.75 106 ALA A O 1
ATOM 870 N N . GLN A 1 107 ? 16.125 -9.755 5.931 1.00 80.50 107 GLN A N 1
ATOM 871 C CA . GLN A 1 107 ? 16.658 -11.060 5.536 1.00 80.50 107 GLN A CA 1
ATOM 872 C C . GLN A 1 107 ? 16.095 -12.190 6.407 1.00 80.50 107 GLN A C 1
ATOM 874 O O . GLN A 1 107 ? 15.748 -13.251 5.885 1.00 80.50 107 GLN A O 1
ATOM 879 N N . LEU A 1 108 ? 15.972 -11.974 7.721 1.00 84.06 108 LEU A N 1
ATOM 880 C CA . LEU A 1 108 ? 15.393 -12.956 8.638 1.00 84.06 108 LEU A CA 1
ATOM 881 C C . LEU A 1 108 ? 13.905 -13.189 8.346 1.00 84.06 108 LEU A C 1
ATOM 883 O O . LEU A 1 108 ? 13.481 -14.336 8.204 1.00 84.06 108 LEU A O 1
ATOM 887 N N . GLN A 1 109 ? 13.126 -12.117 8.184 1.00 83.44 109 GLN A N 1
ATOM 888 C CA . GLN A 1 109 ? 11.705 -12.205 7.829 1.00 83.44 109 GLN A CA 1
ATOM 889 C C . GLN A 1 109 ? 11.492 -12.874 6.465 1.00 83.44 109 GLN A C 1
ATOM 891 O O . GLN A 1 109 ? 10.565 -13.668 6.305 1.00 83.44 109 GLN A O 1
ATOM 896 N N . MET A 1 110 ? 12.367 -12.605 5.492 1.00 82.19 110 MET A N 1
ATOM 897 C CA . MET A 1 110 ? 12.352 -13.275 4.193 1.00 82.19 110 MET A CA 1
ATOM 898 C C . MET A 1 110 ? 12.624 -14.776 4.335 1.00 82.19 110 MET A C 1
ATOM 900 O O . MET A 1 110 ? 11.869 -15.572 3.787 1.00 82.19 110 MET A O 1
ATOM 904 N N . LYS A 1 111 ? 13.642 -15.178 5.109 1.00 82.19 111 LYS A N 1
ATOM 905 C CA . LYS A 1 111 ? 13.941 -16.599 5.370 1.00 82.19 111 LYS A CA 1
ATOM 906 C C . LYS A 1 111 ? 12.771 -17.318 6.038 1.00 82.19 111 LYS A C 1
ATOM 908 O O . LYS A 1 111 ? 12.426 -18.419 5.626 1.00 82.19 111 LYS A O 1
ATOM 913 N N . ILE A 1 112 ? 12.132 -16.689 7.026 1.00 83.81 112 ILE A N 1
ATOM 914 C CA . ILE A 1 112 ? 10.935 -17.240 7.681 1.00 83.81 112 ILE A CA 1
ATOM 915 C C . ILE A 1 112 ? 9.800 -17.406 6.662 1.00 83.81 112 ILE A C 1
ATOM 917 O O . ILE A 1 112 ? 9.172 -18.460 6.606 1.00 83.81 112 ILE A O 1
ATOM 921 N N . ALA A 1 113 ? 9.552 -16.393 5.826 1.00 81.81 113 ALA A N 1
ATOM 922 C CA . ALA A 1 113 ? 8.510 -16.455 4.804 1.00 81.81 113 ALA A CA 1
ATOM 923 C C . ALA A 1 113 ? 8.763 -17.568 3.769 1.00 81.81 113 ALA A C 1
ATOM 925 O O . ALA A 1 113 ? 7.827 -18.280 3.411 1.00 81.81 113 ALA A O 1
ATOM 926 N N . LEU A 1 114 ? 10.012 -17.748 3.328 1.00 77.56 114 LEU A N 1
ATOM 927 C CA . LEU A 1 114 ? 10.397 -18.811 2.393 1.00 77.56 114 LEU A CA 1
ATOM 928 C C . LEU A 1 114 ? 10.320 -20.204 3.033 1.00 77.56 114 LEU A C 1
ATOM 930 O O . LEU A 1 114 ? 9.833 -21.128 2.394 1.00 77.56 114 LEU A O 1
ATOM 934 N N . ALA A 1 115 ? 10.674 -20.350 4.314 1.00 81.00 115 ALA A N 1
ATOM 935 C CA . ALA A 1 115 ? 10.532 -21.621 5.031 1.00 81.00 115 ALA A CA 1
ATOM 936 C C . ALA A 1 115 ? 9.069 -22.099 5.121 1.00 81.00 115 ALA A C 1
ATOM 938 O O . ALA A 1 115 ? 8.805 -23.299 5.170 1.00 81.00 115 ALA A O 1
ATOM 939 N N . HIS A 1 1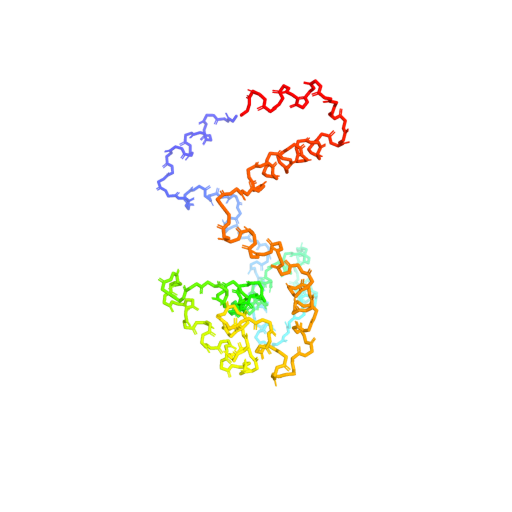16 ? 8.109 -21.169 5.133 1.00 78.94 116 HIS A N 1
ATOM 940 C CA . HIS A 1 116 ? 6.681 -21.492 5.091 1.00 78.94 116 HIS A CA 1
ATOM 941 C C . HIS A 1 116 ? 6.156 -21.781 3.677 1.00 78.94 116 HIS A C 1
ATOM 943 O O . HIS A 1 116 ? 5.107 -22.411 3.549 1.00 78.94 116 HIS A O 1
ATOM 949 N N . CYS A 1 117 ? 6.873 -21.350 2.637 1.00 71.81 117 CYS A N 1
ATOM 950 C CA . CYS A 1 117 ? 6.509 -21.512 1.231 1.00 71.81 117 CYS A CA 1
ATOM 951 C C . CYS A 1 117 ? 7.744 -21.950 0.416 1.00 71.81 117 CYS A C 1
ATOM 953 O O . CYS A 1 117 ? 8.291 -21.134 -0.333 1.00 71.81 117 CYS A O 1
ATOM 955 N N . PRO A 1 118 ? 8.187 -23.219 0.532 1.00 67.25 118 PRO A N 1
ATOM 956 C CA . PRO A 1 118 ? 9.400 -23.710 -0.136 1.00 67.25 118 PRO A CA 1
ATOM 957 C C . PRO A 1 118 ? 9.310 -23.625 -1.669 1.00 67.25 118 PRO A C 1
ATOM 959 O O . PRO A 1 118 ? 10.318 -23.471 -2.351 1.00 67.25 118 PRO A O 1
ATOM 962 N N . GLU A 1 119 ? 8.089 -23.618 -2.212 1.00 64.19 119 GLU A N 1
ATOM 963 C CA . GLU A 1 119 ? 7.785 -23.373 -3.629 1.00 64.19 119 GLU A CA 1
ATOM 964 C C . GLU A 1 119 ? 8.299 -22.016 -4.142 1.00 64.19 119 GLU A C 1
ATOM 966 O O . GLU A 1 119 ? 8.448 -21.843 -5.344 1.00 64.19 119 GLU A O 1
ATOM 971 N N . LEU A 1 120 ? 8.563 -21.038 -3.266 1.00 62.84 120 LEU A N 1
ATOM 972 C CA . LEU A 1 120 ? 9.094 -19.718 -3.634 1.00 62.84 120 LEU A CA 1
ATOM 973 C C . LEU A 1 120 ? 10.619 -19.616 -3.490 1.00 62.84 120 LEU A C 1
ATOM 975 O O . LEU A 1 120 ? 11.206 -18.656 -3.994 1.00 62.84 120 LEU A O 1
ATOM 979 N N . GLU A 1 121 ? 11.257 -20.572 -2.810 1.00 61.12 121 GLU A N 1
ATOM 980 C CA . GLU A 1 121 ? 12.697 -20.562 -2.524 1.00 61.12 121 GLU A CA 1
ATOM 981 C C . GLU A 1 121 ? 13.525 -20.900 -3.775 1.00 61.12 121 GLU A C 1
ATOM 983 O O . GLU A 1 121 ? 14.526 -20.240 -4.052 1.00 61.12 121 GLU A O 1
ATOM 988 N N . ALA A 1 122 ? 13.060 -21.859 -4.579 1.00 56.06 122 ALA A N 1
ATOM 989 C CA . ALA A 1 122 ? 13.701 -22.268 -5.831 1.00 56.06 122 ALA A CA 1
ATOM 990 C C . ALA A 1 122 ? 13.517 -21.275 -7.010 1.00 56.06 122 ALA A C 1
ATOM 992 O O . ALA A 1 122 ? 14.512 -20.883 -7.627 1.00 56.06 122 ALA A O 1
ATOM 993 N N . PRO A 1 123 ? 12.305 -20.779 -7.338 1.00 52.34 123 PRO A N 1
ATOM 994 C CA . PRO A 1 123 ? 12.062 -20.222 -8.671 1.00 52.34 123 PRO A CA 1
ATOM 995 C C . PRO A 1 123 ? 12.364 -18.735 -8.768 1.00 52.34 123 PRO A C 1
ATOM 997 O O . PRO A 1 123 ? 12.711 -18.244 -9.837 1.00 52.34 123 PRO A O 1
ATOM 1000 N N . ALA A 1 124 ? 12.218 -17.982 -7.678 1.00 50.78 124 ALA A N 1
ATOM 1001 C CA . ALA A 1 124 ? 12.288 -16.531 -7.767 1.00 50.78 124 ALA A CA 1
ATOM 1002 C C . ALA A 1 124 ? 13.732 -16.011 -7.867 1.00 50.78 124 ALA A C 1
ATOM 1004 O O . ALA A 1 124 ? 13.981 -15.022 -8.554 1.00 50.78 124 ALA A O 1
ATOM 1005 N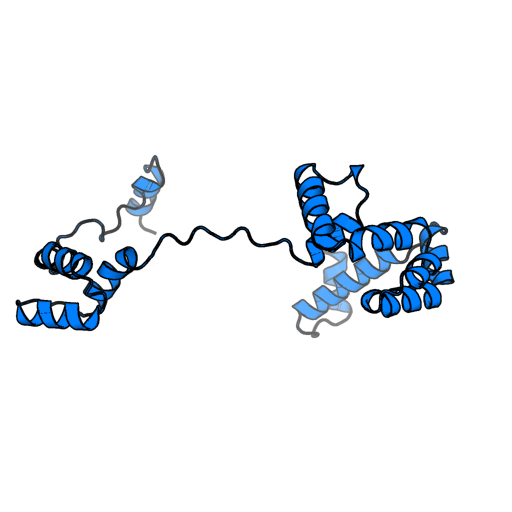 N . GLY A 1 125 ? 14.691 -16.722 -7.263 1.00 52.66 125 GLY A N 1
ATOM 1006 C CA . GLY A 1 125 ? 16.115 -16.500 -7.509 1.00 52.66 125 GLY A CA 1
ATOM 1007 C C . GLY A 1 125 ? 16.526 -16.950 -8.914 1.00 52.66 125 GLY A C 1
ATOM 1008 O O . GLY A 1 125 ? 17.178 -16.191 -9.630 1.00 52.66 125 GLY A O 1
ATOM 1009 N N . HIS A 1 126 ? 16.095 -18.142 -9.343 1.00 51.50 126 HIS A N 1
ATOM 1010 C CA . HIS A 1 126 ? 16.461 -18.727 -10.639 1.00 51.50 126 HIS A CA 1
ATOM 1011 C C . HIS A 1 126 ? 15.858 -17.993 -11.845 1.00 51.50 126 HIS A C 1
ATOM 1013 O O . HIS A 1 126 ? 16.561 -17.777 -12.824 1.00 51.50 126 HIS A O 1
ATOM 1019 N N . LEU A 1 127 ? 14.612 -17.511 -11.797 1.00 54.25 127 LEU A N 1
ATOM 1020 C CA . LEU A 1 127 ? 14.026 -16.747 -12.912 1.00 54.25 127 LEU A CA 1
ATOM 1021 C C . LEU A 1 127 ? 14.798 -15.459 -13.221 1.00 54.25 127 LEU A C 1
ATOM 1023 O O . LEU A 1 127 ? 14.861 -15.045 -14.377 1.00 54.25 127 LEU A O 1
ATOM 1027 N N . ILE A 1 128 ? 15.380 -14.832 -12.196 1.00 53.72 128 ILE A N 1
ATOM 1028 C CA . ILE A 1 128 ? 16.169 -13.604 -12.341 1.00 53.72 128 ILE A CA 1
ATOM 1029 C C . ILE A 1 128 ? 17.613 -13.926 -12.748 1.00 53.72 128 ILE A C 1
ATOM 1031 O O . ILE A 1 128 ? 18.190 -13.195 -13.549 1.00 53.72 128 ILE A O 1
ATOM 1035 N N . ARG A 1 129 ? 18.207 -14.997 -12.200 1.00 50.28 129 ARG A N 1
ATOM 1036 C CA . ARG A 1 129 ? 19.626 -15.351 -12.414 1.00 50.28 129 ARG A CA 1
ATOM 1037 C C . ARG A 1 129 ? 19.880 -16.232 -13.638 1.00 50.28 129 ARG A C 1
ATOM 1039 O O . ARG A 1 129 ? 20.911 -16.080 -14.281 1.00 50.28 129 ARG A O 1
ATOM 1046 N N . GLU A 1 130 ? 18.964 -17.145 -13.934 1.00 53.38 130 GLU A N 1
ATOM 1047 C CA . GLU A 1 130 ? 19.088 -18.206 -14.947 1.00 53.38 130 GLU A CA 1
ATOM 1048 C C . GLU A 1 130 ? 18.022 -18.106 -16.053 1.00 53.38 130 GLU A C 1
ATOM 1050 O O . GLU A 1 130 ? 18.145 -18.739 -17.101 1.00 53.38 130 GLU A O 1
ATOM 1055 N N . GLY A 1 131 ? 17.011 -17.251 -15.869 1.00 56.66 131 GLY A N 1
ATOM 1056 C CA . GLY A 1 131 ? 16.043 -16.877 -16.897 1.00 56.66 131 GLY A CA 1
ATOM 1057 C C . GLY A 1 131 ? 14.761 -17.716 -16.919 1.00 56.66 131 GLY A C 1
ATOM 1058 O O . GLY A 1 131 ? 14.567 -18.668 -16.165 1.00 56.66 131 GLY A O 1
ATOM 1059 N N . VAL A 1 132 ? 13.853 -17.337 -17.824 1.00 60.00 132 VAL A N 1
ATOM 1060 C CA . VAL A 1 132 ? 12.487 -17.885 -17.975 1.00 60.00 132 VAL A CA 1
ATOM 1061 C C . VAL A 1 132 ? 12.451 -19.411 -18.124 1.00 60.00 132 VAL A C 1
ATOM 1063 O O . VAL A 1 132 ? 11.501 -20.052 -17.676 1.00 60.00 132 VAL A O 1
ATOM 1066 N N . ALA A 1 133 ? 13.483 -19.994 -18.740 1.00 56.75 133 ALA A N 1
ATOM 1067 C CA . ALA A 1 133 ? 13.569 -21.426 -19.008 1.00 56.75 133 ALA A CA 1
ATOM 1068 C C . ALA A 1 133 ? 13.621 -22.273 -17.725 1.00 56.75 133 ALA A C 1
ATOM 1070 O O . ALA A 1 133 ? 12.998 -23.331 -17.683 1.00 56.75 133 ALA A O 1
ATOM 1071 N N . ALA A 1 134 ? 14.286 -21.787 -16.671 1.00 56.09 134 ALA A N 1
ATOM 1072 C CA . ALA A 1 134 ? 14.354 -22.475 -15.382 1.00 56.09 134 ALA A CA 1
ATOM 1073 C C . ALA A 1 134 ? 12.979 -22.509 -14.688 1.00 56.09 134 ALA A C 1
ATOM 1075 O O . ALA A 1 134 ? 12.552 -23.549 -14.204 1.00 56.09 134 ALA A O 1
ATOM 1076 N N . GLY A 1 135 ? 12.217 -21.410 -14.752 1.00 57.94 135 GLY A N 1
ATOM 1077 C CA . GLY A 1 135 ? 10.894 -21.312 -14.121 1.00 57.94 135 GLY A CA 1
ATOM 1078 C C . GLY A 1 135 ? 9.813 -22.231 -14.708 1.00 57.94 135 GLY A C 1
ATOM 1079 O O . GLY A 1 135 ? 8.799 -22.461 -14.055 1.00 57.94 135 GLY A O 1
ATOM 1080 N N . ARG A 1 136 ? 10.007 -22.759 -15.926 1.00 57.16 136 ARG A N 1
ATOM 1081 C CA . ARG A 1 136 ? 9.120 -23.780 -16.519 1.00 57.16 136 ARG A CA 1
ATOM 1082 C C . ARG A 1 136 ? 9.458 -25.203 -16.069 1.00 57.16 136 ARG A C 1
ATOM 1084 O O . ARG A 1 136 ? 8.579 -26.054 -16.131 1.00 57.16 136 ARG A O 1
ATOM 1091 N N . ALA A 1 137 ? 10.699 -25.470 -15.657 1.00 57.59 137 ALA A N 1
ATOM 1092 C CA . ALA A 1 137 ? 11.112 -26.801 -15.208 1.00 57.59 137 ALA A CA 1
ATOM 1093 C C . ALA A 1 137 ? 10.438 -27.196 -13.882 1.00 57.59 137 ALA A C 1
ATOM 1095 O O . ALA A 1 137 ? 10.173 -28.374 -13.660 1.00 57.59 137 ALA A O 1
ATOM 1096 N N . ASP A 1 138 ? 10.097 -26.199 -13.064 1.00 61.84 138 ASP A N 1
ATOM 1097 C CA . ASP A 1 138 ? 9.518 -26.380 -11.731 1.00 61.84 138 ASP A CA 1
ATOM 1098 C C . ASP A 1 138 ? 7.971 -26.369 -11.709 1.00 61.84 138 ASP A C 1
ATOM 1100 O O . ASP A 1 138 ? 7.390 -26.426 -10.631 1.00 61.84 138 ASP A O 1
ATOM 1104 N N . ASP A 1 139 ? 7.307 -26.286 -12.878 1.00 64.38 139 ASP A N 1
ATOM 1105 C CA . ASP A 1 139 ? 5.838 -26.243 -13.071 1.00 64.38 139 ASP A CA 1
ATOM 1106 C C . ASP A 1 139 ? 5.099 -25.390 -12.023 1.00 64.38 139 ASP A C 1
ATOM 1108 O O . ASP A 1 139 ? 4.386 -25.892 -11.154 1.00 64.38 139 ASP A O 1
ATOM 1112 N N . LEU A 1 140 ? 5.281 -24.067 -12.101 1.00 68.88 140 LEU A N 1
ATOM 1113 C CA . LEU A 1 140 ? 4.619 -23.098 -11.223 1.00 68.88 140 LEU A CA 1
ATOM 1114 C C . LEU A 1 140 ? 3.543 -22.328 -11.993 1.00 68.88 140 LEU A C 1
ATOM 1116 O O . LEU A 1 140 ? 3.835 -21.279 -12.587 1.00 68.88 140 LEU A O 1
ATOM 1120 N N . PRO A 1 141 ? 2.264 -22.750 -11.920 1.00 71.31 141 PRO A N 1
ATOM 1121 C CA . PRO A 1 141 ? 1.183 -22.139 -12.689 1.00 71.31 141 PRO A CA 1
ATOM 1122 C C . PRO A 1 141 ? 1.036 -20.634 -12.441 1.00 71.31 141 PRO A C 1
ATOM 1124 O O . PRO A 1 141 ? 0.699 -19.878 -13.352 1.00 71.31 141 PRO A O 1
ATOM 1127 N N . GLY A 1 142 ? 1.336 -20.181 -11.216 1.00 71.56 142 GLY A N 1
ATOM 1128 C CA . GLY A 1 142 ? 1.287 -18.769 -10.832 1.00 71.56 142 GLY A CA 1
ATOM 1129 C C . GLY A 1 142 ? 2.329 -17.883 -11.527 1.00 71.56 142 GLY A C 1
ATOM 1130 O O . GLY A 1 142 ? 2.117 -16.676 -11.636 1.00 71.56 142 GLY A O 1
ATOM 1131 N N . LEU A 1 143 ? 3.423 -18.459 -12.035 1.00 70.62 143 LEU A N 1
ATOM 1132 C CA . LEU A 1 143 ? 4.517 -17.733 -12.692 1.00 70.62 143 LEU A CA 1
ATOM 1133 C C . LEU A 1 143 ? 4.488 -17.847 -14.220 1.00 70.62 143 LEU A C 1
ATOM 1135 O O . LEU A 1 143 ? 5.160 -17.068 -14.896 1.00 70.62 143 LEU A O 1
ATOM 1139 N N . HIS A 1 144 ? 3.666 -18.733 -14.786 1.00 74.12 144 HIS A N 1
ATOM 1140 C CA . HIS A 1 144 ? 3.574 -18.929 -16.238 1.00 74.12 144 HIS A CA 1
ATOM 1141 C C . HIS A 1 144 ? 3.218 -17.643 -16.996 1.00 74.12 144 HIS A C 1
ATOM 1143 O O . HIS A 1 144 ? 3.797 -17.363 -18.044 1.00 74.12 144 HIS A O 1
ATOM 1149 N N . GLY A 1 145 ? 2.308 -16.819 -16.464 1.00 77.31 145 GLY A N 1
ATOM 1150 C CA . GLY A 1 145 ? 1.952 -15.539 -17.087 1.00 77.31 145 GLY A CA 1
ATOM 1151 C C . GLY A 1 145 ? 3.130 -14.562 -17.161 1.00 77.31 145 GLY A C 1
ATOM 1152 O O . GLY A 1 145 ? 3.336 -13.922 -18.191 1.00 77.31 145 GLY A O 1
ATOM 1153 N N . PHE A 1 146 ? 3.929 -14.491 -16.094 1.00 75.81 146 PHE A N 1
ATOM 1154 C CA . PHE A 1 146 ? 5.136 -13.666 -16.044 1.00 75.81 146 PHE A CA 1
ATOM 1155 C C . PHE A 1 146 ? 6.216 -14.193 -16.997 1.00 75.81 146 PHE A C 1
ATOM 1157 O O . PHE A 1 146 ? 6.739 -13.431 -17.805 1.00 75.81 146 PHE A O 1
ATOM 1164 N N . ALA A 1 147 ? 6.483 -15.501 -16.956 1.00 75.75 147 ALA A N 1
ATOM 1165 C CA . ALA A 1 147 ? 7.419 -16.191 -17.841 1.00 75.75 147 ALA A CA 1
ATOM 1166 C C . ALA A 1 147 ? 7.102 -15.940 -19.326 1.00 75.75 147 ALA A C 1
ATOM 1168 O O . ALA A 1 147 ? 7.963 -15.501 -20.085 1.00 75.75 147 ALA A O 1
ATOM 1169 N N . ASN A 1 148 ? 5.843 -16.137 -19.721 1.00 81.12 148 ASN A N 1
ATOM 1170 C CA . ASN A 1 148 ? 5.398 -15.920 -21.098 1.00 81.12 148 ASN A CA 1
ATOM 1171 C C . ASN A 1 148 ? 5.510 -14.447 -21.523 1.00 81.12 148 ASN A C 1
ATOM 1173 O O . ASN A 1 148 ? 5.818 -14.167 -22.678 1.00 81.12 148 ASN A O 1
ATOM 1177 N N . GLY A 1 149 ? 5.254 -13.505 -20.609 1.00 82.50 149 GLY A N 1
ATOM 1178 C CA . GLY A 1 149 ? 5.449 -12.078 -20.872 1.00 82.50 149 GLY A CA 1
ATOM 1179 C C . GLY A 1 149 ? 6.919 -11.734 -21.107 1.00 82.50 149 GLY A C 1
ATOM 1180 O O . GLY A 1 149 ? 7.243 -11.065 -22.083 1.00 82.50 149 GLY A O 1
ATOM 1181 N N . LEU A 1 150 ? 7.812 -12.249 -20.258 1.00 80.12 150 LEU A N 1
ATOM 1182 C CA . LEU A 1 150 ? 9.244 -11.970 -20.351 1.00 80.12 150 LEU A CA 1
ATOM 1183 C C . LEU A 1 150 ? 9.881 -12.578 -21.610 1.00 80.12 150 LEU A C 1
ATOM 1185 O O . LEU A 1 150 ? 10.743 -11.951 -22.213 1.00 80.12 150 LEU A O 1
ATOM 1189 N N . GLU A 1 151 ? 9.433 -13.762 -22.032 1.00 79.94 151 GLU A N 1
ATOM 1190 C CA . GLU A 1 151 ? 9.852 -14.380 -23.297 1.00 79.94 151 GLU A CA 1
ATOM 1191 C C . GLU A 1 151 ? 9.363 -13.573 -24.507 1.00 79.94 151 GLU A C 1
ATOM 1193 O O . GLU A 1 151 ? 10.125 -13.314 -25.435 1.00 79.94 151 GLU A O 1
ATOM 1198 N N . ARG A 1 152 ? 8.106 -13.111 -24.481 1.00 83.81 152 ARG A N 1
ATOM 1199 C CA . ARG A 1 152 ? 7.544 -12.285 -25.558 1.00 83.81 152 ARG A CA 1
ATOM 1200 C C . ARG A 1 152 ? 8.304 -10.971 -25.739 1.00 83.81 152 ARG A C 1
ATOM 1202 O O . ARG A 1 152 ? 8.479 -10.525 -26.869 1.00 83.81 152 ARG A O 1
ATOM 1209 N N . ASP A 1 153 ? 8.755 -10.388 -24.633 1.00 84.38 153 ASP A N 1
ATOM 1210 C CA . ASP A 1 153 ? 9.455 -9.106 -24.605 1.00 84.38 153 ASP A CA 1
ATOM 1211 C C . ASP A 1 153 ? 10.984 -9.265 -24.491 1.00 84.38 153 ASP A C 1
ATOM 1213 O O . ASP A 1 153 ? 11.678 -8.284 -24.213 1.00 84.38 153 ASP A O 1
ATOM 1217 N N . GLN A 1 154 ? 11.529 -10.467 -24.724 1.00 80.75 154 GLN A N 1
ATOM 1218 C CA . GLN A 1 154 ? 12.941 -10.793 -24.485 1.00 80.75 154 GLN A CA 1
ATOM 1219 C C . GLN A 1 154 ? 13.897 -9.801 -25.159 1.00 80.75 154 GLN A C 1
ATOM 1221 O O . GLN A 1 154 ? 14.787 -9.269 -24.496 1.00 80.75 154 GLN A O 1
ATOM 1226 N N . ASP A 1 155 ? 13.685 -9.490 -26.439 1.00 82.31 155 ASP A N 1
ATOM 1227 C CA . ASP A 1 155 ? 14.521 -8.535 -27.176 1.00 82.31 155 ASP A CA 1
ATOM 1228 C C . ASP A 1 155 ? 14.492 -7.139 -26.542 1.00 82.31 155 ASP A C 1
ATOM 1230 O O . ASP A 1 155 ? 15.521 -6.474 -26.428 1.00 82.31 155 ASP A O 1
ATOM 1234 N N . THR A 1 156 ? 13.321 -6.706 -26.070 1.00 84.19 156 THR A N 1
ATOM 1235 C CA . THR A 1 156 ? 13.143 -5.404 -25.412 1.00 84.19 156 THR A CA 1
ATOM 1236 C C . THR A 1 156 ? 13.844 -5.373 -24.057 1.00 84.19 156 THR A C 1
ATOM 1238 O O . THR A 1 156 ? 14.476 -4.374 -23.712 1.00 84.19 156 THR A O 1
ATOM 1241 N N . VAL A 1 157 ? 13.772 -6.464 -23.292 1.00 82.75 157 VAL A N 1
ATOM 1242 C CA . VAL A 1 157 ? 14.441 -6.599 -21.990 1.00 82.75 157 VAL A CA 1
ATOM 1243 C C . VAL A 1 157 ? 15.957 -6.612 -22.164 1.00 82.75 157 VAL A C 1
ATOM 1245 O O . VAL A 1 157 ? 16.659 -5.858 -21.490 1.00 82.75 157 VAL A O 1
ATOM 1248 N N . VAL A 1 158 ? 16.469 -7.408 -23.107 1.00 81.88 158 VAL A N 1
ATOM 1249 C CA . VAL A 1 158 ? 17.901 -7.460 -23.431 1.00 81.88 158 VAL A CA 1
ATOM 1250 C C . VAL A 1 158 ? 18.390 -6.090 -23.890 1.00 81.88 158 VAL A C 1
ATOM 1252 O O . VAL A 1 158 ? 19.406 -5.609 -23.387 1.00 81.88 158 VAL A O 1
ATOM 1255 N N . ALA A 1 159 ? 17.654 -5.427 -24.784 1.00 84.06 159 ALA A N 1
ATOM 1256 C CA . ALA A 1 159 ? 17.965 -4.075 -25.233 1.00 84.06 159 ALA A CA 1
ATOM 1257 C C . ALA A 1 159 ? 17.968 -3.071 -24.068 1.00 84.06 159 ALA A C 1
ATOM 1259 O O . ALA A 1 159 ? 18.907 -2.291 -23.937 1.00 84.06 159 ALA A O 1
ATOM 1260 N N . GLY A 1 160 ? 16.970 -3.122 -23.183 1.00 82.00 160 GLY A N 1
ATOM 1261 C CA . GLY A 1 160 ? 16.869 -2.237 -22.021 1.00 82.00 160 GLY A CA 1
ATOM 1262 C C . GLY A 1 160 ? 17.994 -2.410 -20.993 1.00 82.00 160 GLY A C 1
ATOM 1263 O O . GLY A 1 160 ? 18.322 -1.452 -20.298 1.00 82.00 160 GLY A O 1
ATOM 1264 N N . LEU A 1 161 ? 18.593 -3.603 -20.909 1.00 81.25 161 LEU A N 1
ATOM 1265 C CA . LEU A 1 161 ? 19.722 -3.895 -20.017 1.00 81.25 161 LEU A CA 1
ATOM 1266 C C . LEU A 1 161 ? 21.092 -3.673 -20.674 1.00 81.25 161 LEU A C 1
ATOM 1268 O O . LEU A 1 161 ? 22.062 -3.387 -19.976 1.00 81.25 161 LEU A O 1
ATOM 1272 N N . SER A 1 162 ? 21.182 -3.818 -21.998 1.00 84.31 162 SER A N 1
ATOM 1273 C CA . SER A 1 162 ? 22.459 -3.801 -22.728 1.00 84.31 162 SER A CA 1
ATOM 1274 C C . SER A 1 162 ? 22.783 -2.445 -23.354 1.00 84.31 162 SER A C 1
ATOM 1276 O O . SER A 1 162 ? 23.949 -2.139 -23.604 1.00 84.31 162 SER A O 1
ATOM 1278 N N . ILE A 1 163 ? 21.766 -1.635 -23.653 1.00 87.88 163 ILE A N 1
ATOM 1279 C CA . ILE A 1 163 ? 21.921 -0.358 -24.352 1.00 87.88 163 ILE A CA 1
ATOM 1280 C C . ILE A 1 163 ? 21.943 0.783 -23.318 1.00 87.88 163 ILE A C 1
ATOM 1282 O O . ILE A 1 163 ? 21.126 0.797 -22.401 1.00 87.88 163 ILE A O 1
ATOM 1286 N N . PRO A 1 164 ? 22.817 1.799 -23.466 1.00 85.00 164 PRO A N 1
ATOM 1287 C CA . PRO A 1 164 ? 22.860 2.938 -22.539 1.00 85.00 164 PRO A CA 1
ATOM 1288 C C . PRO A 1 164 ? 21.628 3.861 -22.630 1.00 85.00 164 PRO A C 1
ATOM 1290 O O . PRO A 1 164 ? 21.444 4.744 -21.793 1.00 85.00 164 PRO A O 1
ATOM 1293 N N . TRP A 1 165 ? 20.795 3.692 -23.657 1.00 83.00 165 TRP A N 1
ATOM 1294 C CA . TRP A 1 165 ? 19.622 4.513 -23.933 1.00 83.00 165 TRP A CA 1
ATOM 1295 C C . TRP A 1 165 ? 18.379 3.892 -23.296 1.00 83.00 165 TRP A C 1
ATOM 1297 O O . TRP A 1 165 ? 18.030 2.752 -23.588 1.00 83.00 165 TRP A O 1
ATOM 1307 N N . ASN A 1 166 ? 17.669 4.663 -22.473 1.00 83.00 166 ASN A N 1
ATOM 1308 C CA . ASN A 1 166 ? 16.395 4.257 -21.883 1.00 83.00 166 ASN A CA 1
ATOM 1309 C C . ASN A 1 166 ? 15.347 5.371 -22.010 1.00 83.00 166 ASN A C 1
ATOM 1311 O O . ASN A 1 166 ? 15.673 6.553 -22.123 1.00 83.00 166 ASN A O 1
ATOM 1315 N N . SER A 1 167 ? 14.070 4.990 -21.954 1.00 86.19 167 SER A N 1
ATOM 1316 C CA . SER A 1 167 ? 12.946 5.938 -22.004 1.00 86.19 167 SER A CA 1
ATOM 1317 C C . SER A 1 167 ? 12.526 6.455 -20.624 1.00 86.19 167 SER A C 1
ATOM 1319 O O . SER A 1 167 ? 11.565 7.216 -20.530 1.00 86.19 167 SER A O 1
ATOM 1321 N N . GLY A 1 168 ? 13.234 6.096 -19.548 1.00 86.19 168 GLY A N 1
ATOM 1322 C CA . GLY A 1 168 ? 12.788 6.344 -18.172 1.00 86.19 168 GLY A CA 1
ATOM 1323 C C . GLY A 1 168 ? 12.606 7.829 -17.848 1.00 86.19 168 GLY A C 1
ATOM 1324 O O . GLY A 1 168 ? 11.600 8.227 -17.262 1.00 86.19 168 GLY A O 1
ATOM 1325 N N . VAL A 1 169 ? 13.530 8.682 -18.301 1.00 86.75 169 VAL A N 1
ATOM 1326 C CA . VAL A 1 169 ? 13.424 10.142 -18.115 1.00 86.75 169 VAL A CA 1
ATOM 1327 C C . VAL A 1 169 ? 12.215 10.711 -18.866 1.00 86.75 169 VAL A C 1
ATOM 1329 O O . VAL A 1 169 ? 11.479 11.549 -18.338 1.00 86.75 169 VAL A O 1
ATOM 1332 N N . VAL A 1 170 ? 11.974 10.240 -20.092 1.00 90.19 170 VAL A N 1
ATOM 1333 C CA . VAL A 1 170 ? 10.835 10.671 -20.916 1.00 90.19 170 VAL A CA 1
ATOM 1334 C C . VAL A 1 170 ? 9.518 10.222 -20.283 1.00 90.19 170 VAL A C 1
ATOM 1336 O O . VAL A 1 170 ? 8.599 11.031 -20.141 1.00 90.19 170 VAL A O 1
ATOM 1339 N N . GLU A 1 171 ? 9.433 8.973 -19.828 1.00 92.62 171 GLU A N 1
ATOM 1340 C CA . GLU A 1 171 ? 8.267 8.450 -19.113 1.00 92.62 171 GLU A CA 1
ATOM 1341 C C . GLU A 1 171 ? 7.999 9.201 -17.808 1.00 92.62 171 GLU A C 1
ATOM 1343 O O . GLU A 1 171 ? 6.844 9.512 -17.504 1.00 92.62 171 GLU A O 1
ATOM 1348 N N . GLY A 1 172 ? 9.050 9.562 -17.069 1.00 91.75 172 GLY A N 1
ATOM 1349 C CA . GLY A 1 172 ? 8.954 10.407 -15.882 1.00 91.75 172 GLY A CA 1
ATOM 1350 C C . GLY A 1 172 ? 8.301 11.755 -16.194 1.00 91.75 172 GLY A C 1
ATOM 1351 O O . GLY A 1 172 ? 7.332 12.149 -15.533 1.00 91.75 172 GLY A O 1
ATOM 1352 N N . HIS A 1 173 ? 8.752 12.431 -17.256 1.00 91.06 173 HIS A N 1
ATOM 1353 C CA . HIS A 1 173 ? 8.134 13.676 -17.719 1.00 91.06 173 HIS A CA 1
ATOM 1354 C C . HIS A 1 173 ? 6.675 13.478 -18.149 1.00 91.06 173 HIS A C 1
ATOM 1356 O O . HIS A 1 173 ? 5.804 14.255 -17.747 1.00 91.06 173 HIS A O 1
ATOM 1362 N N . VAL A 1 174 ? 6.368 12.417 -18.899 1.00 92.94 174 VAL A N 1
ATOM 1363 C CA . VAL A 1 174 ? 4.991 12.088 -19.303 1.00 92.94 174 VAL A CA 1
ATOM 1364 C C . VAL A 1 174 ? 4.100 11.850 -18.081 1.00 92.94 174 VAL A C 1
ATOM 1366 O O . VAL A 1 174 ? 2.974 12.353 -18.033 1.00 92.94 174 VAL A O 1
ATOM 1369 N N . ASN A 1 175 ? 4.590 11.136 -17.068 1.00 94.00 175 ASN A N 1
ATOM 1370 C CA . ASN A 1 175 ? 3.854 10.877 -15.833 1.00 94.00 175 ASN A CA 1
ATOM 1371 C C . ASN A 1 175 ? 3.619 12.157 -15.022 1.00 94.00 175 ASN A C 1
ATOM 1373 O O . ASN A 1 175 ? 2.494 12.376 -14.562 1.00 94.00 175 ASN A O 1
ATOM 1377 N N . ARG A 1 176 ? 4.609 13.054 -14.927 1.00 91.56 176 ARG A N 1
ATOM 1378 C CA . ARG A 1 176 ? 4.447 14.385 -14.309 1.00 91.56 176 ARG A CA 1
ATOM 1379 C C . ARG A 1 176 ? 3.377 15.212 -15.033 1.00 91.56 176 ARG A C 1
ATOM 1381 O O . ARG A 1 176 ? 2.501 15.794 -14.394 1.00 91.56 176 ARG A O 1
ATOM 1388 N N . ILE A 1 177 ? 3.371 15.209 -16.366 1.00 92.62 177 ILE A N 1
ATOM 1389 C CA . ILE A 1 177 ? 2.347 15.908 -17.162 1.00 92.62 177 ILE A CA 1
ATOM 1390 C C . ILE A 1 177 ? 0.959 15.288 -16.942 1.00 92.62 177 ILE A C 1
ATOM 1392 O O . ILE A 1 177 ? -0.021 16.013 -16.746 1.00 92.62 177 ILE A O 1
ATOM 1396 N N . LYS A 1 178 ? 0.855 13.951 -16.931 1.00 93.38 178 LYS A N 1
ATOM 1397 C CA . LYS A 1 178 ? -0.396 13.235 -16.620 1.00 93.38 178 LYS A CA 1
ATOM 1398 C C . LYS A 1 178 ? -0.901 13.587 -15.220 1.00 93.38 178 LYS A C 1
ATOM 1400 O O . LYS A 1 178 ? -2.100 13.811 -15.056 1.00 93.38 178 LYS A O 1
ATOM 1405 N N . MET A 1 179 ? -0.013 13.688 -14.232 1.00 94.75 179 MET A N 1
ATOM 1406 C CA . MET A 1 179 ? -0.355 14.132 -12.879 1.00 94.75 179 MET A CA 1
ATOM 1407 C C . MET A 1 179 ? -0.944 15.547 -12.892 1.00 94.75 179 MET A C 1
ATOM 1409 O O . MET A 1 179 ? -2.030 15.744 -12.347 1.00 94.75 179 MET A O 1
ATOM 1413 N N . PHE A 1 180 ? -0.299 16.514 -13.552 1.00 91.56 180 PHE A N 1
ATOM 1414 C CA . PHE A 1 180 ? -0.832 17.878 -13.643 1.00 91.56 180 PHE A CA 1
ATOM 1415 C C . PHE A 1 180 ? -2.198 17.929 -14.332 1.00 91.56 180 PHE A C 1
ATOM 1417 O O . PHE A 1 180 ? -3.102 18.609 -13.846 1.00 91.56 180 PHE A O 1
ATOM 1424 N N . LYS A 1 181 ? -2.399 17.157 -15.407 1.00 93.19 181 LYS A N 1
ATOM 1425 C CA . LYS A 1 181 ? -3.723 17.023 -16.036 1.00 93.19 181 LYS A CA 1
ATOM 1426 C C . LYS A 1 181 ? -4.768 16.465 -15.063 1.00 93.19 181 LYS A C 1
ATOM 1428 O O . LYS A 1 181 ? -5.874 16.999 -15.010 1.00 93.19 181 LYS A O 1
ATOM 1433 N N . ARG A 1 182 ? -4.431 15.434 -14.278 1.00 94.94 182 ARG A N 1
ATOM 1434 C CA . ARG A 1 182 ? -5.336 14.824 -13.281 1.00 94.94 182 ARG A CA 1
ATOM 1435 C C . ARG A 1 182 ? -5.692 15.789 -12.150 1.00 94.94 182 ARG A C 1
ATOM 1437 O O . ARG A 1 182 ? -6.868 15.909 -11.827 1.00 94.94 182 ARG A O 1
ATOM 1444 N N . GLN A 1 183 ? -4.718 16.527 -11.612 1.00 92.31 183 GLN A N 1
ATOM 1445 C CA . GLN A 1 183 ? -4.958 17.556 -10.587 1.00 92.31 183 GLN A CA 1
ATOM 1446 C C . GLN A 1 183 ? -5.907 18.663 -11.059 1.00 92.31 183 GLN A C 1
ATOM 1448 O O . GLN A 1 183 ? -6.564 19.308 -10.250 1.00 92.31 183 GLN A O 1
ATOM 1453 N N . MET A 1 184 ? -5.968 18.895 -12.368 1.00 91.19 184 MET A N 1
ATOM 1454 C CA . MET A 1 184 ? -6.796 19.931 -12.982 1.00 91.19 184 MET A CA 1
ATOM 1455 C C . MET A 1 184 ? -8.053 19.355 -13.643 1.00 91.19 184 MET A C 1
ATOM 1457 O O . MET A 1 184 ? -8.650 20.010 -14.497 1.00 91.19 184 MET A O 1
ATOM 1461 N N . PHE A 1 185 ? -8.441 18.125 -13.283 1.00 91.88 185 PHE A N 1
ATOM 1462 C CA . PHE A 1 185 ? -9.630 17.434 -13.795 1.00 91.88 185 PHE A CA 1
ATOM 1463 C C . PHE A 1 185 ? -9.703 17.394 -15.332 1.00 91.88 185 PHE A C 1
ATOM 1465 O O . PHE A 1 185 ? -10.769 17.540 -15.923 1.00 91.88 185 PHE A O 1
ATOM 1472 N N . GLY A 1 186 ? -8.550 17.265 -15.996 1.00 89.88 186 GLY A N 1
ATOM 1473 C CA . GLY A 1 186 ? -8.449 17.237 -17.458 1.00 89.88 186 GLY A CA 1
ATOM 1474 C C . GLY A 1 186 ? -8.635 18.591 -18.153 1.00 89.88 186 GLY A C 1
ATOM 1475 O O . GLY A 1 186 ? -8.516 18.656 -19.371 1.00 89.88 186 GLY A O 1
ATOM 1476 N N . ARG A 1 187 ? -8.863 19.684 -17.413 1.00 88.62 187 ARG A N 1
ATOM 1477 C CA . ARG A 1 187 ? -9.135 21.025 -17.971 1.00 88.62 187 ARG A CA 1
ATOM 1478 C C . ARG A 1 187 ? -7.876 21.816 -18.340 1.00 88.62 187 ARG A C 1
ATOM 1480 O O . ARG A 1 187 ? -7.961 22.958 -18.779 1.00 88.62 187 ARG A O 1
ATOM 1487 N N . ALA A 1 188 ? -6.696 21.232 -18.146 1.00 88.19 188 ALA A N 1
ATOM 1488 C CA . ALA A 1 188 ? -5.431 21.867 -18.484 1.00 88.19 188 ALA A CA 1
ATOM 1489 C C . ALA A 1 188 ? -5.096 21.670 -19.971 1.00 88.19 188 ALA A C 1
ATOM 1491 O O . ALA A 1 188 ? -4.672 20.587 -20.383 1.00 88.19 188 ALA A O 1
ATOM 1492 N N . GLY A 1 189 ? -5.275 22.733 -20.762 1.00 88.75 189 GLY A N 1
ATOM 1493 C CA . GLY A 1 189 ? -4.791 22.818 -22.142 1.00 88.75 189 GLY A CA 1
ATOM 1494 C C . GLY A 1 189 ? -3.265 22.955 -22.230 1.00 88.75 189 GLY A C 1
ATOM 1495 O O . GLY A 1 189 ? -2.580 23.108 -21.216 1.00 88.75 189 GLY A O 1
ATOM 1496 N N . PHE A 1 190 ? -2.725 22.914 -23.450 1.00 91.62 190 PHE A N 1
ATOM 1497 C CA . PHE A 1 190 ? -1.277 22.910 -23.699 1.00 91.62 190 PHE A CA 1
ATOM 1498 C C . PHE A 1 190 ? -0.540 24.091 -23.049 1.00 91.62 190 PHE A C 1
ATOM 1500 O O . PHE A 1 190 ? 0.411 23.872 -22.305 1.00 91.62 190 PHE A O 1
ATOM 1507 N N . GLU A 1 191 ? -1.021 25.322 -23.243 1.00 93.12 191 GLU A N 1
ATOM 1508 C CA . GLU A 1 191 ? -0.391 26.532 -22.690 1.00 93.12 191 GLU A CA 1
ATOM 1509 C C . GLU A 1 191 ? -0.274 26.503 -21.161 1.00 93.12 191 GLU A C 1
ATOM 1511 O O . GLU A 1 191 ? 0.743 26.891 -20.582 1.00 93.12 191 GLU A O 1
ATOM 1516 N N . LEU A 1 192 ? -1.304 25.990 -20.487 1.00 90.62 192 LEU A N 1
ATOM 1517 C CA . LEU A 1 192 ? -1.335 25.900 -19.031 1.00 90.62 192 LEU A CA 1
ATOM 1518 C C . LEU A 1 192 ? -0.397 24.806 -18.513 1.00 90.62 192 LEU A C 1
ATOM 1520 O O . LEU A 1 192 ? 0.298 25.007 -17.519 1.00 90.62 192 LEU A O 1
ATOM 1524 N N . LEU A 1 193 ? -0.331 23.669 -19.209 1.00 91.75 193 LEU A N 1
ATOM 1525 C CA . LEU A 1 193 ? 0.622 22.605 -18.895 1.00 91.75 193 LEU A CA 1
ATOM 1526 C C . LEU A 1 193 ? 2.062 23.057 -19.124 1.00 91.75 193 LEU A C 1
ATOM 1528 O O . LEU A 1 193 ? 2.902 22.834 -18.257 1.00 91.75 193 LEU A O 1
ATOM 1532 N N . ARG A 1 194 ? 2.335 23.749 -20.235 1.00 91.44 194 ARG A N 1
ATOM 1533 C CA . ARG A 1 194 ? 3.650 24.323 -20.537 1.00 91.44 194 ARG A CA 1
ATOM 1534 C C . ARG A 1 194 ? 4.098 25.267 -19.423 1.00 91.44 194 ARG A C 1
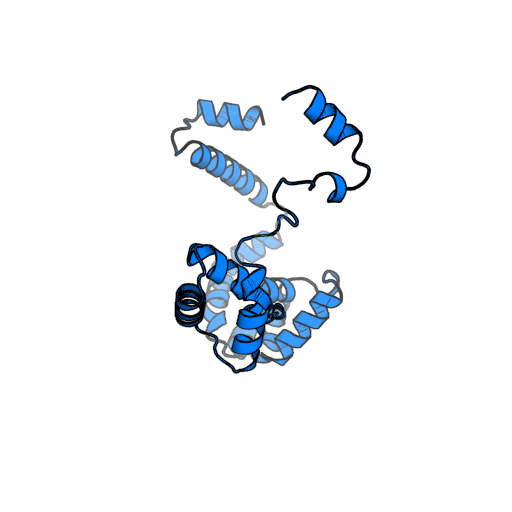ATOM 1536 O O . ARG A 1 194 ? 5.205 25.110 -18.916 1.00 91.44 194 ARG A O 1
ATOM 1543 N N . LYS A 1 195 ? 3.225 26.181 -18.979 1.00 91.94 195 LYS A N 1
ATOM 1544 C CA . LYS A 1 195 ? 3.507 27.073 -17.840 1.00 91.94 195 LYS A CA 1
ATOM 1545 C C . LYS A 1 195 ? 3.801 26.296 -16.553 1.00 91.94 195 LYS A C 1
ATOM 1547 O O . LYS A 1 195 ? 4.781 26.602 -15.888 1.00 91.94 195 LYS A O 1
ATOM 1552 N N . ARG A 1 196 ? 3.010 25.270 -16.208 1.00 89.19 196 ARG A N 1
ATOM 1553 C CA . ARG A 1 196 ? 3.242 24.474 -14.983 1.00 89.19 196 ARG A CA 1
ATOM 1554 C C . ARG A 1 196 ? 4.495 23.606 -15.033 1.00 89.19 196 ARG A C 1
ATOM 1556 O O . ARG A 1 196 ? 5.028 23.304 -13.978 1.00 89.19 196 ARG A O 1
ATOM 1563 N N . VAL A 1 197 ? 4.938 23.177 -16.211 1.00 88.81 197 VAL A N 1
ATOM 1564 C CA . VAL A 1 197 ? 6.166 22.381 -16.355 1.00 88.81 197 VAL A CA 1
ATOM 1565 C C . VAL A 1 197 ? 7.410 23.269 -16.318 1.00 88.81 197 VAL A C 1
ATOM 1567 O O . VAL A 1 197 ? 8.385 22.886 -15.687 1.00 88.81 197 VAL A O 1
ATOM 1570 N N . LEU A 1 198 ? 7.377 24.442 -16.961 1.00 89.94 198 LEU A N 1
ATOM 1571 C CA . LEU A 1 198 ? 8.534 25.346 -17.034 1.00 89.94 198 LEU A CA 1
ATOM 1572 C C . LEU A 1 198 ? 8.768 26.168 -15.755 1.00 89.94 198 LEU A C 1
ATOM 1574 O O . LEU A 1 198 ? 9.879 26.642 -15.550 1.00 89.94 198 LEU A O 1
ATOM 1578 N N . LEU A 1 199 ? 7.739 26.370 -14.923 1.00 85.94 199 LEU A N 1
ATOM 1579 C CA . LEU A 1 199 ? 7.807 27.203 -13.710 1.00 85.94 199 LEU A CA 1
ATOM 1580 C C . LEU A 1 199 ? 7.941 26.406 -12.398 1.00 85.94 199 LEU A C 1
ATOM 1582 O O . LEU A 1 199 ? 7.804 27.000 -11.331 1.00 85.94 199 LEU A O 1
ATOM 1586 N N . ALA A 1 200 ? 8.125 25.084 -12.454 1.00 67.06 200 ALA A N 1
ATOM 1587 C CA . ALA A 1 200 ? 8.040 24.194 -11.291 1.00 67.06 200 ALA A CA 1
ATOM 1588 C C . ALA A 1 200 ? 9.289 23.352 -11.068 1.00 67.06 200 ALA A C 1
ATOM 1590 O O . ALA A 1 200 ? 9.814 22.807 -12.066 1.00 67.06 200 ALA A O 1
#